Protein AF-A0A846WQQ2-F1 (afdb_monomer_lite)

pLDDT: mean 71.26, std 22.18, range [29.53, 97.31]

Radius of gyration: 25.16 Å; chains: 1; bounding box: 79×46×62 Å

InterPro domains:
  IPR003615 HNH nuclease [cd00085] (49-106)
  IPR003870 Domain of unknown function DUF222 [PF02720] (3-57)

Structure (mmCIF, N/CA/C/O backbone):
data_AF-A0A846WQQ2-F1
#
_entry.id   AF-A0A846WQQ2-F1
#
loop_
_atom_site.group_PDB
_atom_site.id
_atom_site.type_symbol
_atom_site.label_atom_id
_atom_site.label_alt_id
_atom_site.label_comp_id
_atom_site.label_asym_id
_atom_site.label_entity_id
_atom_site.label_seq_id
_atom_site.pdbx_PDB_ins_code
_atom_site.Cartn_x
_atom_site.Cartn_y
_atom_site.Cartn_z
_atom_site.occupancy
_atom_site.B_iso_or_equiv
_atom_site.auth_seq_id
_atom_site.auth_comp_id
_atom_site.auth_asym_id
_atom_site.auth_atom_id
_atom_site.pdbx_PDB_model_num
ATOM 1 N N . MET A 1 1 ? -13.974 -10.673 13.767 1.00 70.31 1 MET A N 1
ATOM 2 C CA . MET A 1 1 ? -12.713 -10.437 14.505 1.00 70.31 1 MET A CA 1
ATOM 3 C C . MET A 1 1 ? -12.057 -9.183 13.951 1.00 70.31 1 MET A C 1
ATOM 5 O O . MET A 1 1 ? -12.293 -8.891 12.785 1.00 70.31 1 MET A O 1
ATOM 9 N N . GLY A 1 2 ? -11.294 -8.445 14.756 1.00 74.62 2 GLY A N 1
ATOM 10 C CA . GLY A 1 2 ? -10.434 -7.348 14.289 1.00 74.62 2 GLY A CA 1
ATOM 11 C C . GLY A 1 2 ? -8.980 -7.792 14.144 1.00 74.62 2 GLY A C 1
ATOM 12 O O . GLY A 1 2 ? -8.614 -8.866 14.621 1.00 74.62 2 GLY A O 1
ATOM 13 N N . VAL A 1 3 ? -8.155 -6.969 13.497 1.00 78.00 3 VAL A N 1
ATOM 14 C CA . VAL A 1 3 ? -6.714 -7.212 13.327 1.00 78.00 3 VAL A CA 1
ATOM 15 C C . VAL A 1 3 ? -5.948 -5.991 13.825 1.00 78.00 3 VAL A C 1
ATOM 17 O O . VAL A 1 3 ? -6.278 -4.863 13.464 1.00 78.00 3 VAL A O 1
ATOM 20 N N . THR A 1 4 ? -4.936 -6.193 14.665 1.00 80.25 4 THR A N 1
ATOM 21 C CA . THR A 1 4 ? -4.048 -5.106 15.102 1.00 80.25 4 THR A CA 1
ATOM 22 C C . THR A 1 4 ? -3.015 -4.768 14.024 1.00 80.25 4 THR A C 1
ATOM 24 O O . THR A 1 4 ? -2.722 -5.575 13.145 1.00 80.25 4 THR A O 1
ATOM 27 N N . ALA A 1 5 ? -2.348 -3.616 14.140 1.00 76.88 5 ALA A N 1
ATOM 28 C CA . ALA A 1 5 ? -1.235 -3.254 13.251 1.00 76.88 5 ALA A CA 1
ATOM 29 C C . ALA A 1 5 ? -0.044 -4.243 13.303 1.00 76.88 5 ALA A C 1
ATOM 31 O O . ALA A 1 5 ? 0.793 -4.255 12.399 1.00 76.88 5 ALA A O 1
ATOM 32 N N . THR A 1 6 ? 0.043 -5.077 14.347 1.00 82.94 6 THR A N 1
ATOM 33 C CA . THR A 1 6 ? 1.026 -6.167 14.484 1.00 82.94 6 THR A CA 1
ATOM 34 C C . THR A 1 6 ? 0.531 -7.499 13.914 1.00 82.94 6 THR A C 1
ATOM 36 O O . THR A 1 6 ? 1.269 -8.478 13.948 1.00 82.94 6 THR A O 1
ATOM 39 N N . GLY A 1 7 ? -0.694 -7.558 13.384 1.00 78.62 7 GLY A N 1
ATOM 40 C CA . GLY A 1 7 ? -1.299 -8.764 12.813 1.00 78.62 7 GLY A CA 1
ATOM 41 C C . GLY A 1 7 ? -1.998 -9.674 13.827 1.00 78.62 7 GLY A C 1
ATOM 42 O O . GLY A 1 7 ? -2.417 -10.770 13.463 1.00 78.62 7 GLY A O 1
ATOM 43 N N . THR A 1 8 ? -2.139 -9.247 15.085 1.00 83.44 8 THR A N 1
ATOM 44 C CA . THR A 1 8 ? -2.841 -10.021 16.117 1.00 83.44 8 THR A CA 1
ATOM 45 C C . THR A 1 8 ? -4.342 -9.980 15.858 1.00 83.44 8 THR A C 1
ATOM 47 O O . THR A 1 8 ? -4.905 -8.905 15.653 1.00 83.44 8 THR A O 1
ATOM 50 N N . LEU A 1 9 ? -4.995 -11.141 15.890 1.00 83.81 9 LEU A N 1
ATOM 51 C CA . LEU A 1 9 ? -6.448 -11.227 15.790 1.00 83.81 9 LEU A CA 1
ATOM 52 C C . LEU A 1 9 ? -7.086 -10.937 17.146 1.00 83.81 9 LEU A C 1
ATOM 54 O O . LEU A 1 9 ? -6.678 -11.502 18.158 1.00 83.81 9 LEU A O 1
ATOM 58 N N . LEU A 1 10 ? -8.102 -10.081 17.143 1.00 81.44 10 LEU A N 1
ATOM 59 C CA . LEU A 1 10 ? -8.879 -9.733 18.324 1.00 81.44 10 LEU A CA 1
ATOM 60 C C . LEU A 1 10 ? -10.334 -10.200 18.172 1.00 81.44 10 LEU A C 1
ATOM 62 O O . LEU A 1 10 ? -10.947 -9.993 17.111 1.00 81.44 10 LEU A O 1
ATOM 66 N N . PRO A 1 11 ? -10.928 -10.791 19.222 1.00 87.88 11 PRO A N 1
ATOM 67 C CA . PRO A 1 11 ? -12.375 -10.933 19.333 1.00 87.88 11 PRO A CA 1
ATOM 68 C C . PRO A 1 11 ? -13.083 -9.590 19.113 1.00 87.88 11 PRO A C 1
ATOM 70 O O . PRO A 1 11 ? -12.556 -8.534 19.452 1.00 87.88 11 PRO A O 1
ATOM 73 N N . ILE A 1 12 ? -14.297 -9.611 18.551 1.00 88.25 12 ILE A N 1
ATOM 74 C CA . ILE A 1 12 ? -15.067 -8.371 18.324 1.00 88.25 12 ILE A CA 1
ATOM 75 C C . ILE A 1 12 ? -15.364 -7.643 19.643 1.00 88.25 12 ILE A C 1
ATOM 77 O O . ILE A 1 12 ? -15.345 -6.418 19.666 1.00 88.25 12 ILE A O 1
ATOM 81 N N . THR A 1 13 ? -15.555 -8.379 20.740 1.00 90.81 13 THR A N 1
ATOM 82 C CA . THR A 1 13 ? -15.715 -7.812 22.089 1.00 90.81 13 THR A CA 1
ATOM 83 C C . THR A 1 13 ? -14.536 -6.923 22.477 1.00 90.81 13 THR A C 1
ATOM 85 O O . THR A 1 13 ? -14.736 -5.803 22.938 1.00 90.81 13 THR A O 1
ATOM 88 N N . ASP A 1 14 ? -13.314 -7.379 22.206 1.00 90.00 14 ASP A N 1
ATOM 89 C CA . ASP A 1 14 ? -12.088 -6.661 22.556 1.00 90.00 14 ASP A CA 1
ATOM 90 C C . ASP A 1 14 ? -11.883 -5.458 21.634 1.00 90.00 14 ASP A C 1
ATOM 92 O O . ASP A 1 14 ? -11.450 -4.399 22.079 1.00 90.00 14 ASP A O 1
ATOM 96 N N . VAL A 1 15 ? -12.251 -5.588 20.355 1.00 86.12 15 VAL A N 1
ATOM 97 C CA . VAL A 1 15 ? -12.254 -4.462 19.408 1.00 86.12 15 VAL A CA 1
ATOM 98 C C . VAL A 1 15 ? -13.198 -3.359 19.884 1.00 86.12 15 VAL A C 1
ATOM 100 O O . VAL A 1 15 ? -12.796 -2.199 19.901 1.00 86.12 15 VAL A O 1
ATOM 103 N N . ILE A 1 16 ? -14.423 -3.702 20.295 1.00 87.31 16 ILE A N 1
ATOM 104 C CA . ILE A 1 16 ? -15.409 -2.735 20.804 1.00 87.31 16 ILE A CA 1
ATOM 105 C C . ILE A 1 16 ? -14.894 -2.075 22.088 1.00 87.31 16 ILE A C 1
ATOM 107 O O . ILE A 1 16 ? -14.928 -0.849 22.202 1.00 87.31 16 ILE A O 1
ATOM 111 N N . ALA A 1 17 ? -14.363 -2.865 23.025 1.00 88.25 17 ALA A N 1
ATOM 112 C CA . ALA A 1 17 ? -13.813 -2.351 24.278 1.00 88.25 17 ALA A CA 1
ATOM 113 C C . ALA A 1 17 ? -12.636 -1.385 24.050 1.00 88.25 17 ALA A C 1
ATOM 115 O O . ALA A 1 17 ? -12.561 -0.340 24.697 1.00 88.25 17 ALA A O 1
ATOM 116 N N . LEU A 1 18 ? -11.745 -1.699 23.104 1.00 84.25 18 LEU A N 1
ATOM 117 C CA . LEU A 1 18 ? -10.636 -0.823 22.719 1.00 84.25 18 LEU A CA 1
ATOM 118 C C . LEU A 1 18 ? -11.121 0.435 21.993 1.00 84.25 18 LEU A C 1
ATOM 120 O O . LEU A 1 18 ? -10.620 1.524 22.268 1.00 84.25 18 LEU A O 1
ATOM 124 N N . ALA A 1 19 ? -12.099 0.309 21.093 1.00 82.38 19 ALA A N 1
ATOM 125 C CA . ALA A 1 19 ? -12.659 1.440 20.356 1.00 82.38 19 ALA A CA 1
ATOM 126 C C . ALA A 1 19 ? -13.323 2.461 21.294 1.00 82.38 19 ALA A C 1
ATOM 128 O O . ALA A 1 19 ? -13.158 3.662 21.093 1.00 82.38 19 ALA A O 1
ATOM 129 N N . ALA A 1 20 ? -13.988 2.001 22.359 1.00 86.75 20 ALA A N 1
ATOM 130 C CA . ALA A 1 20 ? -14.602 2.867 23.370 1.00 86.75 20 ALA A CA 1
ATOM 131 C C . ALA A 1 20 ? -13.593 3.756 24.124 1.00 86.75 20 ALA A C 1
ATOM 133 O O . ALA A 1 20 ? -13.973 4.786 24.673 1.00 86.75 20 ALA A O 1
ATOM 134 N N . GLN A 1 21 ? -12.314 3.368 24.151 1.00 85.44 21 GLN A N 1
ATOM 135 C CA . GLN A 1 21 ? -11.238 4.103 24.826 1.00 85.44 21 GLN A CA 1
ATOM 136 C C . GLN A 1 21 ? -10.246 4.742 23.843 1.00 85.44 21 GLN A C 1
ATOM 138 O O . GLN A 1 21 ? -9.265 5.358 24.263 1.00 85.44 21 GLN A O 1
ATOM 143 N N . CYS A 1 22 ? -10.450 4.574 22.533 1.00 79.88 22 CYS A N 1
ATOM 144 C CA . CYS A 1 22 ? -9.511 5.064 21.535 1.00 79.88 22 CYS A CA 1
ATOM 145 C C . CYS A 1 22 ? -9.693 6.565 21.283 1.00 79.88 22 CYS A C 1
ATOM 147 O O . CYS A 1 22 ? -10.796 7.102 21.351 1.00 79.88 22 CYS A O 1
ATOM 149 N N . GLN A 1 23 ? -8.601 7.240 20.927 1.00 79.75 23 GLN A N 1
ATOM 150 C CA . GLN A 1 23 ? -8.679 8.558 20.308 1.00 79.75 23 GLN A CA 1
ATOM 151 C C . GLN A 1 23 ? -8.887 8.351 18.801 1.00 79.75 23 GLN A C 1
ATOM 153 O O . GLN A 1 23 ? -7.942 7.905 18.143 1.00 79.75 23 GLN A O 1
ATOM 158 N N . PRO A 1 24 ? -10.069 8.647 18.229 1.00 73.56 24 PRO A N 1
ATOM 159 C CA . PRO A 1 24 ? -10.279 8.493 16.797 1.00 73.56 24 PRO A CA 1
ATOM 160 C C . PRO A 1 24 ? -9.460 9.527 16.018 1.00 73.56 24 PRO A C 1
ATOM 162 O O . PRO A 1 24 ? -9.371 10.695 16.404 1.00 73.56 24 PRO A O 1
ATOM 165 N N . TRP A 1 25 ? -8.886 9.082 14.901 1.00 69.50 25 TRP A N 1
ATOM 166 C CA . TRP A 1 25 ? -8.208 9.926 13.918 1.00 69.50 25 TRP A CA 1
ATOM 167 C C . TRP A 1 25 ? -8.924 9.793 12.579 1.00 69.50 25 TRP A C 1
ATOM 169 O O . TRP A 1 25 ? -9.131 8.681 12.096 1.00 69.50 25 TRP A O 1
ATOM 179 N N . LEU A 1 26 ? -9.272 10.922 11.962 1.00 73.69 26 LEU A N 1
ATOM 180 C CA . LEU A 1 26 ? -9.772 10.946 10.592 1.0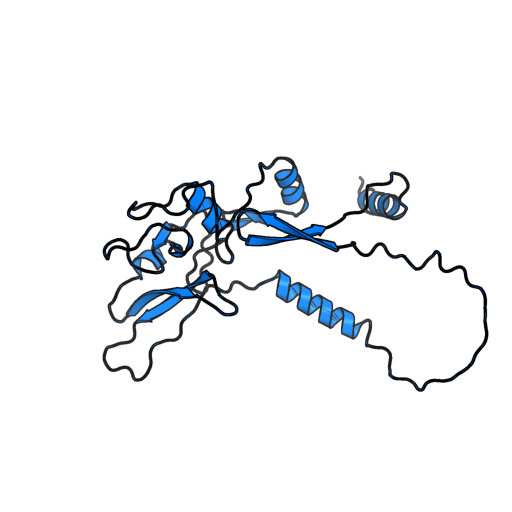0 73.69 26 LEU A CA 1
ATOM 181 C C . LEU A 1 26 ? -8.583 10.946 9.624 1.00 73.69 26 LEU A C 1
ATOM 183 O O . LEU A 1 26 ? -7.778 11.878 9.625 1.00 73.69 26 LEU A O 1
ATOM 187 N N . ALA A 1 27 ? -8.475 9.910 8.792 1.00 69.62 27 ALA A N 1
ATOM 188 C CA . ALA A 1 27 ? -7.484 9.854 7.723 1.00 69.62 27 ALA A CA 1
ATOM 189 C C . ALA A 1 27 ? -8.066 10.464 6.440 1.00 69.62 27 ALA A C 1
ATOM 191 O O . ALA A 1 27 ? -8.973 9.900 5.832 1.00 69.62 27 ALA A O 1
ATOM 192 N N . VAL A 1 28 ? -7.534 11.617 6.030 1.00 70.00 28 VAL A N 1
ATOM 193 C CA . VAL A 1 28 ? -7.876 12.289 4.768 1.00 70.00 28 VAL A CA 1
ATOM 194 C C . VAL A 1 28 ? -6.657 12.231 3.855 1.00 70.00 28 VAL A C 1
ATOM 196 O O . VAL A 1 28 ? -5.585 12.705 4.227 1.00 70.00 28 VAL A O 1
ATOM 199 N N . PHE A 1 29 ? -6.804 11.619 2.681 1.00 66.69 29 PHE A N 1
ATOM 200 C CA . PHE A 1 29 ? -5.694 11.394 1.748 1.00 66.69 29 PHE A CA 1
ATOM 201 C C . PHE A 1 29 ? -5.646 12.416 0.610 1.00 66.69 29 PHE A C 1
ATOM 203 O O . PHE A 1 29 ? -4.558 12.728 0.125 1.00 66.69 29 PHE A O 1
ATOM 210 N N . ASP A 1 30 ? -6.807 12.945 0.230 1.00 66.06 30 ASP A N 1
ATOM 211 C CA . ASP A 1 30 ? -6.990 13.889 -0.871 1.00 66.06 30 ASP A CA 1
ATOM 212 C C . ASP A 1 30 ? -7.459 15.249 -0.336 1.00 66.06 30 ASP A C 1
ATOM 214 O O . ASP A 1 30 ? -8.136 15.287 0.690 1.00 66.06 30 ASP A O 1
ATOM 218 N N . ASP A 1 31 ? -7.046 16.355 -0.960 1.00 66.38 31 ASP A N 1
ATOM 219 C CA . ASP A 1 31 ? -7.460 17.732 -0.602 1.00 66.38 31 ASP A CA 1
ATOM 220 C C . ASP A 1 31 ? -7.434 18.095 0.914 1.00 66.38 31 ASP A C 1
ATOM 222 O O . ASP A 1 31 ? -8.214 18.898 1.427 1.00 66.38 31 ASP A O 1
ATOM 226 N N . HIS A 1 32 ? -6.509 17.491 1.661 1.00 61.97 32 HIS A N 1
ATOM 227 C CA . HIS A 1 32 ? -6.298 17.649 3.109 1.00 61.97 32 HIS A CA 1
ATOM 228 C C . HIS A 1 32 ? -5.663 19.000 3.536 1.00 61.97 32 HIS A C 1
ATOM 230 O O . HIS A 1 32 ? -4.892 19.607 2.792 1.00 61.97 32 HIS A O 1
ATOM 236 N N . THR A 1 33 ? -5.926 19.457 4.776 1.00 52.78 33 THR A N 1
ATOM 237 C CA . THR A 1 33 ? -5.581 20.834 5.214 1.00 52.78 33 THR A CA 1
ATOM 238 C C . THR A 1 33 ? -4.853 21.010 6.560 1.00 52.78 33 THR A C 1
ATOM 240 O O . THR A 1 33 ? -4.653 22.155 6.956 1.00 52.78 33 THR A O 1
ATOM 243 N N . SER A 1 34 ? -4.426 19.978 7.311 1.00 54.12 34 SER A N 1
ATOM 244 C CA . SER A 1 34 ? -3.880 20.270 8.671 1.00 54.12 34 SER A CA 1
ATOM 245 C C . SER A 1 34 ? -2.883 19.299 9.330 1.00 54.12 34 SER A C 1
ATOM 247 O O . SER A 1 34 ? -2.484 19.529 10.469 1.00 54.12 34 SER A O 1
ATOM 249 N N . LEU A 1 35 ? -2.367 18.284 8.634 1.00 62.03 35 LEU A N 1
ATOM 250 C CA . LEU A 1 35 ? -1.171 17.539 9.063 1.00 62.03 35 LEU A CA 1
ATOM 251 C C . LEU A 1 35 ? -0.189 17.509 7.884 1.00 62.03 35 LEU A C 1
ATOM 253 O O . LEU A 1 35 ? -0.663 17.321 6.763 1.00 62.03 35 LEU A O 1
ATOM 257 N N . PRO A 1 36 ? 1.141 17.656 8.068 1.00 58.56 36 PRO A N 1
ATOM 258 C CA . PRO A 1 36 ? 2.095 17.521 6.969 1.00 58.56 36 PRO A CA 1
ATOM 259 C C . PRO A 1 36 ? 2.117 16.074 6.450 1.00 58.56 36 PRO A C 1
ATOM 261 O O . PRO A 1 36 ? 2.940 15.248 6.850 1.00 58.56 36 PRO A O 1
ATOM 264 N N . LEU A 1 37 ? 1.175 15.750 5.565 1.00 75.94 37 LEU A N 1
ATOM 265 C CA . LEU A 1 37 ? 1.141 14.500 4.808 1.00 75.94 37 LEU A CA 1
ATOM 266 C C . LEU A 1 37 ? 2.039 14.578 3.568 1.00 75.94 37 LEU A C 1
ATOM 268 O O . LEU A 1 37 ? 2.294 13.563 2.919 1.00 75.94 37 LEU A O 1
ATOM 272 N N . TYR A 1 38 ? 2.559 15.770 3.282 1.00 73.94 38 TYR A N 1
ATOM 273 C CA . TYR A 1 38 ? 3.429 16.093 2.165 1.00 73.94 38 TYR A CA 1
ATOM 274 C C . TYR A 1 38 ? 4.695 16.714 2.747 1.00 73.94 38 TYR A C 1
ATOM 276 O O . TYR A 1 38 ? 4.691 17.859 3.193 1.00 73.94 38 TYR A O 1
ATOM 284 N N . LEU A 1 39 ? 5.774 15.931 2.809 1.00 77.94 39 LEU A N 1
ATOM 285 C CA . LEU A 1 39 ? 7.056 16.369 3.373 1.00 77.94 39 LEU A CA 1
ATOM 286 C C . LEU A 1 39 ? 8.087 16.724 2.298 1.00 77.94 39 LEU A C 1
ATOM 288 O O . LEU A 1 39 ? 9.237 17.042 2.620 1.00 77.94 39 LEU A O 1
ATOM 292 N N . GLY A 1 40 ? 7.720 16.638 1.017 1.00 82.75 40 GLY A N 1
ATOM 293 C CA . GLY A 1 40 ? 8.631 16.933 -0.079 1.00 82.75 40 GLY A CA 1
ATOM 294 C C . GLY A 1 40 ? 9.870 16.038 -0.021 1.00 82.75 40 GLY A C 1
ATOM 295 O O . GLY A 1 40 ? 9.777 14.831 -0.207 1.00 82.75 40 GLY A O 1
ATOM 296 N N . ARG A 1 41 ? 11.051 16.609 0.237 1.00 84.50 41 ARG A N 1
ATOM 297 C CA . ARG A 1 41 ? 12.343 15.897 0.158 1.00 84.50 41 ARG A CA 1
ATOM 298 C C . ARG A 1 41 ? 12.829 15.270 1.469 1.00 84.50 41 ARG A C 1
ATOM 300 O O . ARG A 1 41 ? 13.917 14.685 1.465 1.00 84.50 41 ARG A O 1
ATOM 307 N N . ALA A 1 42 ? 12.059 15.338 2.560 1.00 82.81 42 ALA A N 1
ATOM 308 C CA . ALA A 1 42 ? 12.375 14.582 3.776 1.00 82.81 42 ALA A CA 1
ATOM 309 C C . ALA A 1 42 ? 12.569 13.096 3.439 1.00 82.81 42 ALA A C 1
ATOM 311 O O . ALA A 1 42 ? 11.895 12.578 2.559 1.00 82.81 42 ALA A O 1
ATOM 312 N N . ARG A 1 43 ? 13.506 12.398 4.085 1.00 86.19 43 ARG A N 1
ATOM 313 C CA . ARG A 1 43 ? 13.800 10.994 3.740 1.00 86.19 43 ARG A CA 1
ATOM 314 C C . ARG A 1 43 ? 12.836 9.999 4.382 1.00 86.19 43 ARG A C 1
ATOM 316 O O . ARG A 1 43 ? 12.545 8.967 3.790 1.00 86.19 43 ARG A O 1
ATOM 323 N N . LEU A 1 44 ? 12.408 10.280 5.608 1.00 91.69 44 LEU A N 1
ATOM 324 C CA . LEU A 1 44 ? 11.591 9.378 6.411 1.00 91.69 44 LEU A CA 1
ATOM 325 C C . LEU A 1 44 ? 10.167 9.912 6.502 1.00 91.69 44 LEU A C 1
ATOM 327 O O . LEU A 1 44 ? 9.966 11.119 6.624 1.00 91.69 44 LEU A O 1
ATOM 331 N N . ALA A 1 45 ? 9.203 8.996 6.475 1.00 87.31 45 ALA A N 1
ATOM 332 C CA . ALA A 1 45 ? 7.811 9.326 6.730 1.00 87.31 45 ALA A CA 1
ATOM 333 C C . ALA A 1 45 ? 7.621 9.772 8.187 1.00 87.31 45 ALA A C 1
ATOM 335 O O . ALA A 1 45 ? 8.185 9.164 9.105 1.00 87.31 45 ALA A O 1
ATOM 336 N N . SER A 1 46 ? 6.806 10.804 8.404 1.00 86.00 46 SER A N 1
ATOM 337 C CA . SER A 1 46 ? 6.402 11.219 9.750 1.00 86.00 46 SER A CA 1
ATOM 338 C C . SER A 1 46 ? 5.526 10.157 10.422 1.00 86.00 46 SER A C 1
ATOM 340 O O . SER A 1 46 ? 4.976 9.264 9.774 1.00 86.00 46 SER A O 1
ATOM 342 N N . GLN A 1 47 ? 5.341 10.274 11.739 1.00 84.38 47 GLN A N 1
ATOM 343 C CA . GLN A 1 47 ? 4.387 9.435 12.467 1.00 84.38 47 GLN A CA 1
ATOM 344 C C . GLN A 1 47 ? 2.972 9.544 11.876 1.00 84.38 47 GLN A C 1
ATOM 346 O O . GLN A 1 47 ? 2.328 8.521 11.661 1.00 84.38 47 GLN A O 1
ATOM 351 N N . GLY A 1 48 ? 2.527 10.759 11.543 1.00 81.81 48 GLY A N 1
ATOM 352 C CA . GLY A 1 48 ? 1.231 10.989 10.903 1.00 81.81 48 GLY A CA 1
ATOM 353 C C . GLY A 1 48 ? 1.106 10.295 9.546 1.00 81.81 48 GLY A C 1
ATOM 354 O O . GLY A 1 48 ? 0.107 9.632 9.290 1.00 81.81 48 GLY A O 1
ATOM 355 N N . GLN A 1 49 ? 2.146 10.348 8.708 1.00 85.38 49 GLN A N 1
ATOM 356 C CA . GLN A 1 49 ? 2.156 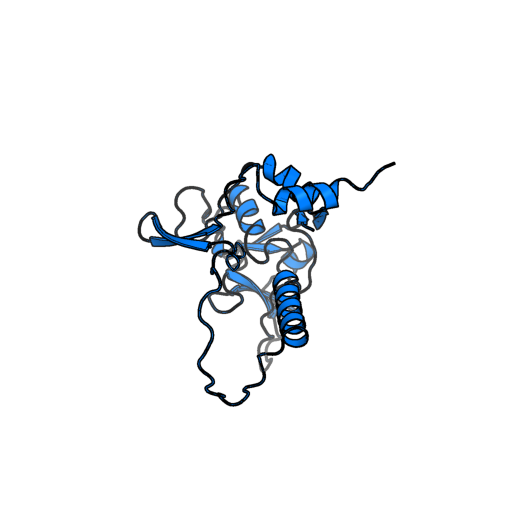9.633 7.428 1.00 85.38 49 GLN A CA 1
ATOM 357 C C . GLN A 1 49 ? 2.156 8.111 7.598 1.00 85.38 49 GLN A C 1
ATOM 359 O O . GLN A 1 49 ? 1.534 7.415 6.804 1.00 85.38 49 GLN A O 1
ATOM 364 N N . ARG A 1 50 ? 2.822 7.576 8.629 1.00 87.50 50 ARG A N 1
ATOM 365 C CA . ARG A 1 50 ? 2.781 6.137 8.939 1.00 87.50 50 ARG A CA 1
ATOM 366 C C . ARG A 1 50 ? 1.382 5.694 9.355 1.00 87.50 50 ARG A C 1
ATOM 368 O O . ARG A 1 50 ? 0.889 4.709 8.822 1.00 87.50 50 ARG A O 1
ATOM 375 N N . ILE A 1 51 ? 0.739 6.442 10.252 1.00 81.81 51 ILE A N 1
ATOM 376 C CA . ILE A 1 51 ? -0.642 6.173 10.678 1.00 81.81 51 ILE A CA 1
ATOM 377 C C . ILE A 1 51 ? -1.588 6.242 9.474 1.00 81.81 51 ILE A C 1
ATOM 379 O O . ILE A 1 51 ? -2.371 5.320 9.262 1.00 81.81 51 ILE A O 1
ATOM 383 N N . ALA A 1 52 ? -1.461 7.277 8.639 1.00 81.75 52 ALA A N 1
ATOM 384 C CA . ALA A 1 52 ? -2.253 7.412 7.422 1.00 81.75 52 ALA A CA 1
ATOM 385 C C . ALA A 1 52 ? -2.027 6.232 6.458 1.00 81.75 52 ALA A C 1
ATOM 387 O O . ALA A 1 52 ? -2.991 5.663 5.958 1.00 81.75 52 ALA A O 1
ATOM 388 N N . LEU A 1 53 ? -0.779 5.802 6.236 1.00 83.62 53 LEU A N 1
ATOM 389 C CA . LEU A 1 53 ? -0.491 4.646 5.379 1.00 83.62 53 LEU A CA 1
ATOM 390 C C . LEU A 1 53 ? -1.096 3.349 5.905 1.00 83.62 53 LEU A C 1
ATOM 392 O O . LEU A 1 53 ? -1.489 2.530 5.087 1.00 83.62 53 LEU A O 1
ATOM 396 N N . PHE A 1 54 ? -1.171 3.157 7.222 1.00 81.56 54 PHE A N 1
ATOM 397 C CA . PHE A 1 54 ? -1.777 1.960 7.813 1.00 81.56 54 PHE A CA 1
ATOM 398 C C . PHE A 1 54 ? -3.302 1.967 7.720 1.00 81.56 54 PHE A C 1
ATOM 400 O O . PHE A 1 54 ? -3.902 0.905 7.622 1.00 81.56 54 PHE A O 1
ATOM 407 N N . ALA A 1 55 ? -3.915 3.152 7.740 1.00 78.06 55 ALA A N 1
ATOM 408 C CA . ALA A 1 55 ? -5.357 3.323 7.571 1.00 78.06 55 ALA A CA 1
ATOM 409 C C . ALA A 1 55 ? -5.809 3.252 6.102 1.00 78.06 55 ALA A C 1
ATOM 411 O O . ALA A 1 55 ? -6.999 3.138 5.821 1.00 78.06 55 ALA A O 1
ATOM 412 N N . LYS A 1 56 ? -4.874 3.374 5.157 1.00 78.12 56 LYS A N 1
ATOM 413 C CA . LYS A 1 56 ? -5.154 3.317 3.724 1.00 78.12 56 LYS A CA 1
ATOM 414 C C . LYS A 1 56 ? -5.463 1.886 3.293 1.00 78.12 56 LYS A C 1
ATOM 416 O O . LYS A 1 56 ? -4.838 0.955 3.784 1.00 78.12 56 LYS A O 1
ATOM 421 N N . ASP A 1 57 ? -6.329 1.728 2.294 1.00 75.19 57 ASP A N 1
ATOM 422 C CA . ASP A 1 57 ? -6.611 0.421 1.695 1.00 75.19 57 ASP A CA 1
ATOM 423 C C . ASP A 1 57 ? -5.323 -0.295 1.228 1.00 75.19 57 ASP A C 1
ATOM 425 O O . ASP A 1 57 ? -4.510 0.243 0.452 1.00 75.19 57 ASP A O 1
ATOM 429 N N . GLY A 1 58 ? -5.118 -1.518 1.729 1.00 76.88 58 GLY A N 1
ATOM 430 C CA . GLY A 1 58 ? -3.899 -2.305 1.541 1.00 76.88 58 GLY A CA 1
ATOM 431 C C . GLY A 1 58 ? -2.704 -1.875 2.392 1.00 76.88 58 GLY A C 1
ATOM 432 O O . GLY A 1 58 ? -1.573 -2.252 2.072 1.00 76.88 58 GLY A O 1
ATOM 433 N N . GLY A 1 59 ? -2.934 -1.036 3.397 1.00 83.12 59 GLY A N 1
ATOM 434 C CA . GLY A 1 59 ? -1.946 -0.476 4.311 1.00 83.12 59 GLY A CA 1
ATOM 435 C C . GLY A 1 59 ? -1.603 -1.367 5.502 1.00 83.12 59 GLY A C 1
ATOM 436 O O . GLY A 1 59 ? -0.586 -1.148 6.163 1.00 83.12 59 GLY A O 1
ATOM 437 N N . GLU A 1 60 ? -2.423 -2.383 5.761 1.00 81.81 60 GLU A N 1
ATOM 438 C CA . GLU A 1 60 ? -2.367 -3.252 6.940 1.00 81.81 60 GLU A CA 1
ATOM 439 C C . GLU A 1 60 ? -1.172 -4.215 6.895 1.00 81.81 60 GLU A C 1
ATOM 441 O O . GLU A 1 60 ? -0.727 -4.735 7.922 1.00 81.81 60 GLU A O 1
ATOM 446 N N . TYR A 1 61 ? -0.621 -4.428 5.698 1.00 88.94 61 TYR A N 1
ATOM 447 C CA . TYR A 1 61 ? 0.491 -5.329 5.438 1.00 88.94 61 TYR A CA 1
ATOM 448 C C . TYR A 1 61 ? 1.471 -4.738 4.424 1.00 88.94 61 TYR A C 1
ATOM 450 O O . TYR A 1 61 ? 1.246 -3.699 3.806 1.00 88.94 61 TYR A O 1
ATOM 458 N N . CYS A 1 62 ? 2.584 -5.433 4.202 1.00 93.62 62 CYS A N 1
ATOM 459 C CA . CYS A 1 62 ? 3.461 -5.153 3.073 1.00 93.62 62 CYS A CA 1
ATOM 460 C C . CYS A 1 62 ? 2.674 -5.186 1.751 1.00 93.62 62 CYS A C 1
ATOM 462 O O . CYS A 1 62 ? 1.985 -6.154 1.445 1.00 93.62 62 CYS A O 1
ATOM 464 N N . SER A 1 63 ? 2.852 -4.160 0.920 1.00 94.06 63 SER A N 1
ATOM 465 C CA . SER A 1 63 ? 2.156 -4.022 -0.366 1.00 94.06 63 SER A CA 1
ATOM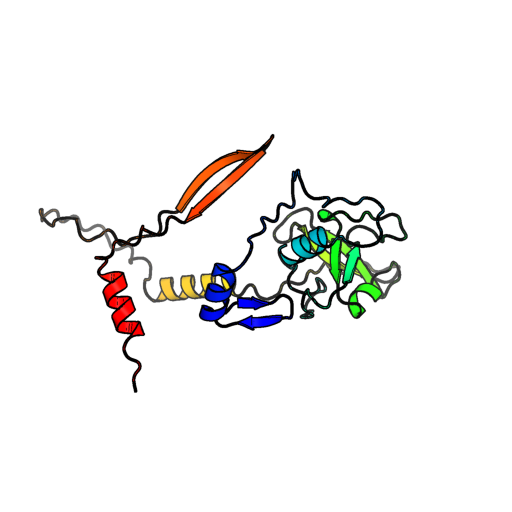 466 C C . SER A 1 63 ? 2.614 -4.998 -1.459 1.00 94.06 63 SER A C 1
ATOM 468 O O . SER A 1 63 ? 2.027 -5.028 -2.543 1.00 94.06 63 SER A O 1
ATOM 470 N N . PHE A 1 64 ? 3.660 -5.792 -1.207 1.00 95.69 64 PHE A N 1
ATOM 471 C CA . PHE A 1 64 ? 4.141 -6.794 -2.153 1.00 95.69 64 PHE A CA 1
ATOM 472 C C . PHE A 1 64 ? 3.111 -7.929 -2.303 1.00 95.69 64 PHE A C 1
ATOM 474 O O . PHE A 1 64 ? 2.631 -8.433 -1.284 1.00 95.69 64 PHE A O 1
ATOM 481 N N . PRO A 1 65 ? 2.795 -8.381 -3.532 1.00 93.44 65 PRO A N 1
ATOM 482 C CA . PRO A 1 65 ? 1.779 -9.406 -3.771 1.00 93.44 65 PRO A CA 1
ATOM 483 C C . PRO A 1 65 ? 1.961 -10.672 -2.921 1.00 93.44 65 PRO A C 1
ATOM 485 O O . PRO A 1 65 ? 2.972 -11.365 -3.047 1.00 93.44 65 PRO A O 1
ATOM 488 N N . GLY A 1 66 ? 0.966 -10.988 -2.086 1.00 88.56 66 GLY A N 1
ATOM 489 C CA . GLY A 1 66 ? 0.944 -12.188 -1.244 1.00 88.56 66 GLY A CA 1
ATOM 490 C C . GLY A 1 66 ? 1.792 -12.099 0.029 1.00 88.56 66 GLY A C 1
ATOM 491 O O . GLY A 1 66 ? 1.963 -13.105 0.714 1.00 88.56 66 GLY A O 1
ATOM 492 N N . CYS A 1 67 ? 2.350 -10.932 0.362 1.00 90.81 67 CYS A N 1
ATOM 493 C CA . CYS A 1 67 ? 3.070 -10.754 1.617 1.00 90.81 67 CYS A CA 1
ATOM 494 C C . CYS A 1 67 ? 2.102 -10.479 2.775 1.00 90.81 67 CYS A C 1
ATOM 496 O O . CYS A 1 67 ? 1.231 -9.622 2.679 1.00 90.81 67 CYS A O 1
ATOM 498 N N . THR A 1 68 ? 2.309 -11.166 3.896 1.00 88.25 68 THR A N 1
ATOM 499 C CA . THR A 1 68 ? 1.508 -11.030 5.123 1.00 88.25 68 THR A CA 1
ATOM 500 C C . THR A 1 68 ? 2.271 -10.338 6.255 1.00 88.25 68 THR A C 1
ATOM 502 O O . THR A 1 68 ? 1.845 -10.384 7.405 1.00 88.25 68 THR A O 1
ATOM 505 N N . GLN A 1 69 ? 3.410 -9.689 5.963 1.00 91.56 69 GLN A N 1
ATOM 506 C CA . GLN A 1 69 ? 4.142 -8.932 6.982 1.00 91.56 69 GLN A CA 1
ATOM 507 C C . GLN A 1 69 ? 3.270 -7.763 7.463 1.00 91.56 69 GLN A C 1
ATOM 509 O O . GLN A 1 69 ? 2.920 -6.934 6.620 1.00 91.56 69 GLN A O 1
ATOM 514 N N . PRO A 1 70 ? 2.953 -7.655 8.765 1.00 88.69 70 PRO A N 1
ATOM 515 C CA . PRO A 1 70 ? 2.061 -6.615 9.268 1.00 88.69 70 PRO A CA 1
ATOM 516 C C . PRO A 1 70 ? 2.681 -5.224 9.170 1.00 88.69 70 PRO A C 1
ATOM 518 O O . PRO A 1 70 ? 3.901 -5.078 9.300 1.00 88.69 70 PRO A O 1
ATOM 521 N N . ALA A 1 71 ? 1.829 -4.211 9.038 1.00 83.50 71 ALA A N 1
ATOM 522 C CA . ALA A 1 71 ? 2.149 -2.787 9.005 1.00 83.50 71 ALA A CA 1
ATOM 523 C C . ALA A 1 71 ? 3.186 -2.342 10.054 1.00 83.50 71 ALA A C 1
ATOM 525 O O . ALA A 1 71 ? 4.119 -1.605 9.738 1.00 83.50 71 ALA A O 1
ATOM 526 N N . ALA A 1 72 ? 3.096 -2.836 11.293 1.00 85.06 72 ALA A N 1
ATOM 527 C CA . ALA A 1 72 ? 4.034 -2.475 12.361 1.00 85.06 72 ALA A CA 1
ATOM 528 C C . ALA A 1 72 ? 5.492 -2.901 12.089 1.00 85.06 72 ALA A C 1
ATOM 530 O O . ALA A 1 72 ? 6.420 -2.369 12.698 1.00 85.06 72 ALA A O 1
ATOM 531 N N . HIS A 1 73 ? 5.707 -3.844 11.168 1.00 89.19 73 HIS A N 1
ATOM 532 C CA . HIS A 1 73 ? 7.003 -4.453 10.868 1.00 89.19 73 HIS A CA 1
ATOM 533 C C . HIS A 1 73 ? 7.502 -4.143 9.450 1.00 89.19 73 HIS A C 1
ATOM 535 O O . HIS A 1 73 ? 8.373 -4.844 8.923 1.00 89.19 73 HIS A O 1
ATOM 541 N N . VAL A 1 74 ? 6.942 -3.118 8.807 1.00 92.00 74 VAL A N 1
ATOM 542 C CA . VAL A 1 74 ? 7.369 -2.674 7.478 1.00 92.00 74 VAL A CA 1
ATOM 543 C C . VAL A 1 74 ? 8.087 -1.330 7.521 1.00 92.00 74 VAL A C 1
ATOM 545 O O . VAL A 1 74 ? 7.965 -0.526 8.448 1.00 92.00 74 VAL A O 1
ATOM 548 N N . GLU A 1 75 ? 8.855 -1.089 6.471 1.00 93.19 75 GLU A N 1
ATOM 549 C CA . GLU A 1 75 ? 9.435 0.203 6.149 1.00 93.19 75 GLU A CA 1
ATOM 550 C C . GLU A 1 75 ? 8.465 0.967 5.234 1.00 93.19 75 GLU A C 1
ATOM 552 O O . GLU A 1 75 ? 7.597 0.372 4.588 1.00 93.19 75 GLU A O 1
ATOM 557 N N . ILE A 1 76 ? 8.612 2.293 5.171 1.00 93.62 76 ILE A N 1
ATOM 558 C CA . ILE A 1 76 ? 7.854 3.109 4.221 1.00 93.62 76 ILE A CA 1
ATOM 559 C C . ILE A 1 76 ? 8.699 3.294 2.963 1.00 93.62 76 ILE A C 1
ATOM 561 O O . ILE A 1 76 ? 9.782 3.877 3.012 1.00 93.62 76 ILE A O 1
ATOM 565 N N . HIS A 1 77 ? 8.201 2.747 1.861 1.00 93.19 77 HIS A N 1
ATOM 566 C CA . HIS A 1 77 ? 8.842 2.706 0.557 1.00 93.19 77 HIS A CA 1
ATOM 567 C C . HIS A 1 77 ? 8.312 3.829 -0.341 1.00 93.19 77 HIS A C 1
ATOM 569 O O . HIS A 1 77 ? 7.101 4.027 -0.433 1.00 93.19 77 HIS A O 1
ATOM 575 N N . HIS A 1 78 ? 9.212 4.532 -1.032 1.00 95.50 78 HIS A N 1
ATOM 576 C CA . HIS A 1 78 ? 8.867 5.495 -2.079 1.00 95.50 78 HIS A CA 1
ATOM 577 C C . HIS A 1 78 ? 8.438 4.768 -3.355 1.00 95.50 78 HIS A C 1
ATOM 579 O O . HIS A 1 78 ? 9.259 4.487 -4.225 1.00 95.50 78 HIS A O 1
ATOM 585 N N . ALA A 1 79 ? 7.146 4.459 -3.444 1.00 95.12 79 ALA A N 1
ATOM 586 C CA . ALA A 1 79 ? 6.565 3.636 -4.496 1.00 95.12 79 ALA A CA 1
ATOM 587 C C . ALA A 1 79 ? 6.608 4.304 -5.872 1.00 95.12 79 ALA A C 1
ATOM 589 O O . ALA A 1 79 ? 6.950 3.646 -6.846 1.00 95.12 79 ALA A O 1
ATOM 590 N N . THR A 1 80 ? 6.275 5.594 -5.976 1.00 94.31 80 THR A N 1
ATOM 591 C CA . THR A 1 80 ? 6.226 6.284 -7.280 1.00 94.31 80 THR A CA 1
ATOM 592 C C . THR A 1 80 ? 7.618 6.495 -7.878 1.00 94.31 80 THR A C 1
ATOM 594 O O . THR A 1 80 ? 7.808 6.402 -9.091 1.00 94.31 80 THR A O 1
ATOM 597 N N . LYS A 1 81 ? 8.602 6.824 -7.035 1.00 93.25 81 LYS A N 1
ATOM 598 C CA . LYS A 1 81 ? 9.968 7.143 -7.457 1.00 93.25 81 LYS A CA 1
ATOM 599 C C . LYS A 1 81 ? 10.930 6.968 -6.293 1.00 93.25 81 LYS A C 1
ATOM 601 O O . LYS A 1 81 ? 10.702 7.552 -5.241 1.00 93.25 81 LYS A O 1
ATOM 606 N N . ASP A 1 82 ? 12.048 6.276 -6.506 1.00 91.38 82 ASP A N 1
ATOM 607 C CA . ASP A 1 82 ? 13.093 6.141 -5.484 1.00 91.38 82 ASP A CA 1
ATOM 608 C C . ASP A 1 82 ? 13.504 7.506 -4.905 1.00 91.38 82 ASP A C 1
ATOM 610 O O . ASP A 1 82 ? 13.782 8.456 -5.649 1.00 91.38 82 ASP A O 1
ATOM 614 N N . HIS A 1 83 ? 13.649 7.594 -3.578 1.00 91.81 83 HIS A N 1
ATOM 615 C CA . HIS A 1 83 ? 14.118 8.817 -2.907 1.00 91.81 83 HIS A CA 1
ATOM 616 C C . HIS A 1 83 ? 15.475 9.291 -3.442 1.00 91.81 83 HIS A C 1
ATOM 618 O O . HIS A 1 83 ? 15.658 10.475 -3.721 1.00 91.81 83 HIS A O 1
ATOM 624 N N . ALA A 1 84 ? 16.396 8.355 -3.704 1.00 91.19 84 ALA A N 1
ATOM 625 C CA . ALA A 1 84 ? 17.709 8.643 -4.289 1.00 91.19 84 ALA A CA 1
ATOM 626 C C . ALA A 1 84 ? 17.625 9.269 -5.696 1.00 91.19 84 ALA A C 1
ATOM 628 O O . ALA A 1 84 ? 18.519 10.010 -6.097 1.00 91.19 84 ALA A O 1
ATOM 629 N N . LYS A 1 85 ? 16.531 9.025 -6.429 1.00 90.81 85 LYS A N 1
ATOM 630 C CA . LYS A 1 85 ? 16.230 9.632 -7.738 1.00 90.81 85 LYS A CA 1
ATOM 631 C C . LYS A 1 85 ? 15.334 10.873 -7.606 1.00 90.81 85 LYS A C 1
ATOM 633 O O . LYS A 1 85 ? 14.788 11.373 -8.593 1.00 90.81 85 LYS A O 1
ATOM 638 N N . GLY A 1 86 ? 15.170 11.383 -6.389 1.00 91.75 86 GLY A N 1
ATOM 639 C CA . GLY A 1 86 ? 14.387 12.569 -6.075 1.00 91.75 86 GLY A CA 1
ATOM 640 C C . GLY A 1 86 ? 12.897 12.325 -5.869 1.00 91.75 86 GLY A C 1
ATOM 641 O O . GLY A 1 86 ? 12.125 13.256 -6.082 1.00 91.75 86 GLY A O 1
ATOM 642 N N . GLY A 1 87 ? 12.494 11.111 -5.490 1.00 91.94 87 GLY A N 1
ATOM 643 C CA . GLY A 1 87 ? 11.140 10.844 -5.008 1.00 91.94 87 GLY A CA 1
ATOM 644 C C . GLY A 1 87 ? 10.778 11.679 -3.781 1.00 91.94 87 GLY A C 1
ATOM 645 O O . GLY A 1 87 ? 11.644 12.006 -2.963 1.00 91.94 87 GLY A O 1
ATOM 646 N N . LEU A 1 88 ? 9.498 12.035 -3.677 1.00 88.88 88 LEU A N 1
ATOM 647 C CA . LEU A 1 88 ? 8.971 12.836 -2.580 1.00 88.88 88 LEU A CA 1
ATOM 648 C C . LEU A 1 88 ? 8.359 11.942 -1.501 1.00 88.88 88 LEU A C 1
ATOM 650 O O . LEU A 1 88 ? 7.787 10.894 -1.781 1.00 88.88 88 LEU A O 1
ATOM 654 N N . THR A 1 89 ? 8.458 12.380 -0.255 1.00 90.56 89 THR A N 1
ATOM 655 C CA . THR A 1 89 ? 7.823 11.744 0.901 1.00 90.56 89 THR A CA 1
ATOM 656 C C . THR A 1 89 ? 6.450 12.365 1.100 1.00 90.56 89 THR A C 1
ATOM 658 O O . THR A 1 89 ? 6.206 13.090 2.065 1.00 90.56 89 THR A O 1
ATOM 661 N N . ASN A 1 90 ? 5.566 12.115 0.139 1.00 87.69 90 ASN A N 1
ATOM 662 C CA . ASN A 1 90 ? 4.168 12.526 0.170 1.00 87.69 90 ASN A CA 1
ATOM 663 C C . ASN A 1 90 ? 3.287 11.291 0.296 1.00 87.69 90 ASN A C 1
ATOM 665 O O . ASN A 1 90 ? 3.613 10.249 -0.260 1.00 87.69 90 ASN A O 1
ATOM 669 N N . ILE A 1 91 ? 2.161 11.391 0.996 1.00 84.62 91 ILE A N 1
ATOM 670 C CA . ILE A 1 91 ? 1.331 10.222 1.310 1.00 84.62 91 ILE A CA 1
ATOM 671 C C . ILE A 1 91 ? 0.894 9.424 0.068 1.00 84.62 91 ILE A C 1
ATOM 673 O O . ILE A 1 91 ? 0.882 8.196 0.109 1.00 84.62 91 ILE A O 1
ATOM 677 N N . GLY A 1 92 ? 0.627 10.112 -1.046 1.00 85.44 92 GLY A N 1
ATOM 678 C CA . GLY A 1 92 ? 0.264 9.505 -2.328 1.00 85.44 92 GLY A CA 1
ATOM 679 C C . GLY A 1 92 ? 1.420 8.844 -3.085 1.00 85.44 92 GLY A C 1
ATOM 680 O O . GLY A 1 92 ? 1.165 8.137 -4.047 1.00 85.44 92 GLY A O 1
ATOM 681 N N . ASP A 1 93 ? 2.670 9.036 -2.654 1.00 89.50 93 ASP A N 1
ATOM 682 C CA . ASP A 1 93 ? 3.872 8.466 -3.281 1.00 89.50 93 ASP A CA 1
ATOM 683 C C . ASP A 1 93 ? 4.473 7.297 -2.489 1.00 89.50 93 ASP A C 1
ATOM 685 O O . ASP A 1 93 ? 5.456 6.681 -2.916 1.00 89.50 93 ASP A O 1
ATOM 689 N N . LEU A 1 94 ? 3.911 6.998 -1.316 1.00 91.94 94 LEU A N 1
ATOM 690 C CA . LEU A 1 94 ? 4.467 6.062 -0.350 1.00 91.94 94 LEU A CA 1
ATOM 691 C C . LEU A 1 94 ? 3.628 4.783 -0.241 1.00 91.94 94 LEU A C 1
ATOM 693 O O . LEU A 1 94 ? 2.413 4.781 -0.427 1.00 91.94 94 LEU A O 1
ATOM 697 N N . ALA A 1 95 ? 4.283 3.680 0.117 1.00 92.94 95 ALA A N 1
ATOM 698 C CA . ALA A 1 95 ? 3.623 2.411 0.400 1.00 92.94 95 ALA A CA 1
ATOM 699 C C . ALA A 1 95 ? 4.370 1.605 1.476 1.00 92.94 95 ALA A C 1
ATOM 701 O O . ALA A 1 95 ? 5.591 1.722 1.593 1.00 92.94 95 ALA A O 1
ATOM 702 N N . PRO A 1 96 ? 3.685 0.741 2.244 1.00 93.75 96 PRO A N 1
ATOM 703 C CA . PRO A 1 96 ? 4.350 -0.184 3.157 1.00 93.75 96 PRO A CA 1
ATOM 704 C C . PRO A 1 96 ? 5.119 -1.276 2.392 1.00 93.75 96 PRO A C 1
ATOM 706 O O . PRO A 1 96 ? 4.572 -1.939 1.501 1.00 93.75 96 PRO A O 1
ATOM 709 N N . ALA A 1 97 ? 6.377 -1.522 2.762 1.00 95.31 97 ALA A N 1
ATOM 710 C CA . ALA A 1 97 ? 7.177 -2.639 2.255 1.00 95.31 97 ALA A CA 1
ATOM 711 C C . ALA A 1 97 ? 8.077 -3.219 3.354 1.00 95.31 97 ALA A C 1
ATOM 713 O O . ALA A 1 97 ? 8.825 -2.494 4.002 1.00 95.31 97 ALA A O 1
ATOM 714 N N . CYS A 1 98 ? 8.040 -4.536 3.580 1.00 95.81 98 CYS A N 1
ATOM 715 C CA . CYS A 1 98 ? 8.981 -5.154 4.516 1.00 95.81 98 CYS A CA 1
ATOM 716 C C . CYS A 1 98 ? 10.414 -5.036 3.980 1.00 95.81 98 CYS A C 1
ATOM 718 O O . CYS A 1 98 ? 10.621 -4.976 2.765 1.00 95.81 98 CYS A O 1
ATOM 720 N N . GLY A 1 99 ? 11.416 -5.065 4.861 1.00 95.56 99 GLY A N 1
ATOM 721 C CA . GLY A 1 99 ? 12.806 -4.854 4.445 1.00 95.56 99 GLY A CA 1
ATOM 722 C C . GLY A 1 99 ? 13.277 -5.820 3.346 1.00 95.56 99 GLY A C 1
ATOM 723 O O . GLY A 1 99 ? 14.095 -5.449 2.504 1.00 95.56 99 GLY A O 1
ATOM 724 N N . LYS A 1 100 ? 12.759 -7.056 3.303 1.00 96.25 100 LYS A N 1
ATOM 725 C CA . LYS A 1 100 ? 13.039 -8.002 2.209 1.00 96.25 100 LYS A CA 1
ATOM 726 C C . LYS A 1 100 ? 12.565 -7.445 0.861 1.00 96.25 100 LYS A C 1
ATOM 728 O O . LYS A 1 100 ? 13.354 -7.404 -0.076 1.00 96.25 100 LYS A O 1
ATOM 733 N N . HIS A 1 101 ? 11.302 -7.028 0.762 1.00 96.88 101 HIS A N 1
ATOM 734 C CA . HIS A 1 101 ? 10.713 -6.544 -0.490 1.00 96.88 101 HIS A CA 1
ATOM 735 C C . HIS A 1 101 ? 11.187 -5.137 -0.860 1.00 96.88 101 HIS A C 1
ATOM 737 O O . HIS A 1 101 ? 11.389 -4.872 -2.041 1.00 96.88 101 HIS A O 1
ATOM 743 N N . ASN A 1 102 ? 11.465 -4.270 0.119 1.00 95.25 102 ASN A N 1
ATOM 744 C CA . ASN A 1 102 ? 12.025 -2.942 -0.148 1.00 95.25 102 ASN A CA 1
ATOM 745 C C . ASN A 1 102 ? 13.379 -3.044 -0.883 1.00 95.25 102 ASN A C 1
ATOM 747 O O . ASN A 1 102 ? 13.626 -2.341 -1.856 1.00 95.25 102 ASN A O 1
ATOM 751 N N . ARG A 1 103 ? 14.223 -4.018 -0.508 1.00 95.44 103 ARG A N 1
ATOM 752 C CA . ARG A 1 103 ? 15.513 -4.293 -1.177 1.00 95.44 103 ARG A CA 1
ATOM 753 C C . ARG A 1 103 ? 15.392 -4.944 -2.561 1.00 95.44 103 ARG A C 1
ATOM 755 O O . ARG A 1 103 ? 16.398 -5.058 -3.255 1.00 95.44 103 ARG A O 1
ATOM 762 N N . MET A 1 104 ? 14.202 -5.394 -2.967 1.00 96.06 104 MET A N 1
ATOM 763 C CA . MET A 1 104 ? 13.988 -5.952 -4.309 1.00 96.06 104 MET A CA 1
ATOM 764 C C . MET A 1 104 ? 13.767 -4.874 -5.374 1.00 96.06 104 MET A C 1
ATOM 766 O O . MET A 1 104 ? 13.793 -5.195 -6.565 1.00 96.06 104 MET A O 1
ATOM 770 N N . VAL A 1 105 ? 13.531 -3.625 -4.968 1.00 95.62 105 VAL A N 1
ATOM 771 C CA . VAL A 1 105 ? 13.289 -2.519 -5.895 1.00 95.62 105 VAL A CA 1
ATOM 772 C C . VAL A 1 105 ? 14.591 -2.085 -6.565 1.00 95.62 105 VAL A C 1
ATOM 774 O O . VAL A 1 105 ? 15.651 -2.027 -5.939 1.00 95.62 105 VAL A O 1
ATOM 777 N N . GLY A 1 106 ? 14.517 -1.822 -7.865 1.00 94.19 106 GLY A N 1
ATOM 778 C CA . GLY A 1 106 ? 15.632 -1.334 -8.669 1.00 94.19 106 GLY A CA 1
ATOM 779 C C . GLY A 1 106 ? 15.353 -1.472 -10.161 1.00 94.19 106 GLY A C 1
ATOM 780 O O . GLY A 1 106 ? 14.305 -1.977 -10.554 1.00 94.19 106 GLY A O 1
ATOM 781 N N . ASP A 1 107 ? 16.294 -1.038 -11.000 1.00 92.12 107 ASP A N 1
ATOM 782 C CA . ASP A 1 107 ? 16.079 -0.924 -12.452 1.00 92.12 107 ASP A CA 1
ATOM 783 C C . ASP A 1 107 ? 16.520 -2.168 -13.245 1.00 92.12 107 ASP A C 1
ATOM 785 O O . ASP A 1 107 ? 16.238 -2.288 -14.437 1.00 92.12 107 ASP A O 1
ATOM 789 N N . LYS A 1 108 ? 17.238 -3.110 -12.620 1.00 93.44 108 LYS A N 1
ATOM 790 C CA . LYS A 1 108 ? 17.832 -4.253 -13.332 1.00 93.44 108 LYS A CA 1
ATOM 791 C C . LYS A 1 108 ? 16.797 -5.350 -13.604 1.00 93.44 108 LYS A C 1
ATOM 793 O O . LYS A 1 108 ? 15.854 -5.509 -12.821 1.00 93.44 108 LYS A O 1
ATOM 798 N N . PRO A 1 109 ? 16.989 -6.175 -14.650 1.00 93.94 109 PRO A N 1
ATOM 799 C CA . PRO A 1 109 ? 16.218 -7.401 -14.832 1.00 93.94 109 PRO A CA 1
ATOM 800 C C . PRO A 1 109 ? 16.222 -8.273 -13.571 1.00 93.94 109 PRO A C 1
ATOM 802 O O . PRO A 1 109 ? 17.253 -8.437 -12.920 1.00 93.94 109 PRO A O 1
ATOM 805 N N . GLY A 1 110 ? 15.060 -8.821 -13.213 1.00 91.12 110 GLY A N 1
ATOM 806 C CA . GLY A 1 110 ? 14.886 -9.615 -11.991 1.00 91.12 110 GLY A CA 1
ATOM 807 C C . GLY A 1 110 ? 14.600 -8.807 -10.717 1.00 91.12 110 GLY A C 1
ATOM 808 O O . GLY A 1 110 ? 14.082 -9.393 -9.767 1.00 91.12 110 GLY A O 1
ATOM 809 N N . GLN A 1 111 ? 14.853 -7.493 -10.713 1.00 95.69 111 GLN A N 1
ATOM 810 C CA . GLN A 1 111 ? 14.364 -6.563 -9.685 1.00 95.69 111 GLN A CA 1
ATOM 811 C C . GLN A 1 111 ? 12.914 -6.148 -9.971 1.00 95.69 111 GLN A C 1
ATOM 813 O O . GLN A 1 111 ? 12.286 -6.649 -10.910 1.00 95.69 111 GLN A O 1
ATOM 818 N N . PHE A 1 112 ? 12.369 -5.249 -9.156 1.00 96.75 112 PHE A N 1
ATOM 819 C CA . PHE A 1 112 ? 11.004 -4.757 -9.299 1.00 96.75 112 PHE A CA 1
ATOM 820 C C . PHE A 1 112 ? 10.968 -3.246 -9.488 1.00 96.75 112 PHE A C 1
ATOM 822 O O . PHE A 1 112 ? 11.651 -2.507 -8.787 1.00 96.75 112 PHE A O 1
ATOM 829 N N . THR A 1 113 ? 10.105 -2.812 -10.401 1.00 96.00 113 THR A N 1
ATOM 830 C CA . THR A 1 113 ? 9.620 -1.436 -10.475 1.00 96.00 113 THR A CA 1
ATOM 831 C C . THR A 1 113 ? 8.288 -1.350 -9.740 1.00 96.00 113 THR A C 1
ATOM 833 O O . THR A 1 113 ? 7.432 -2.230 -9.895 1.00 96.00 113 THR A O 1
ATOM 836 N N . THR A 1 114 ? 8.102 -0.284 -8.976 1.00 97.12 114 THR A N 1
ATOM 837 C CA . THR A 1 114 ? 6.886 0.011 -8.218 1.00 97.12 114 THR A CA 1
ATOM 838 C C . THR A 1 114 ? 6.221 1.292 -8.714 1.00 97.12 114 THR A C 1
ATOM 840 O O . THR A 1 114 ? 6.769 2.026 -9.539 1.00 97.12 114 THR A O 1
ATOM 843 N N . GLY A 1 115 ? 4.995 1.517 -8.256 1.00 95.62 115 GLY A N 1
ATOM 844 C CA . GLY A 1 115 ? 4.273 2.771 -8.424 1.00 95.62 115 GLY A CA 1
ATOM 845 C C . GLY A 1 115 ? 2.885 2.676 -7.822 1.00 95.62 115 GLY A C 1
ATOM 846 O O . GLY A 1 115 ? 2.510 1.643 -7.272 1.00 95.62 115 GLY A O 1
ATOM 847 N N . ILE A 1 116 ? 2.111 3.747 -7.937 1.00 92.31 116 ILE A N 1
ATOM 848 C CA . ILE A 1 116 ? 0.734 3.806 -7.446 1.00 92.31 116 ILE A CA 1
ATOM 849 C C . ILE A 1 116 ? -0.234 3.713 -8.628 1.00 92.31 116 ILE A C 1
ATOM 851 O O . ILE A 1 116 ? 0.054 4.212 -9.720 1.00 92.31 116 ILE A O 1
ATOM 855 N N . TYR A 1 117 ? -1.339 2.984 -8.471 1.00 89.19 117 TYR A N 1
ATOM 856 C CA . TYR A 1 117 ? -2.416 3.005 -9.462 1.00 89.19 117 TYR A CA 1
ATOM 857 C C . TYR A 1 117 ? -3.136 4.353 -9.386 1.00 89.19 117 TYR A C 1
ATOM 859 O O . TYR A 1 117 ? -3.539 4.763 -8.302 1.00 89.19 117 TYR A O 1
ATOM 867 N N . GLY A 1 118 ? -3.297 5.033 -10.520 1.00 85.81 118 GLY A N 1
ATOM 868 C CA . GLY A 1 118 ? -4.043 6.294 -10.577 1.00 85.81 118 GLY A CA 1
ATOM 869 C C . GLY A 1 118 ? -5.558 6.096 -10.623 1.00 85.81 118 GLY A C 1
ATOM 870 O O . GLY A 1 118 ? -6.301 6.963 -10.185 1.00 85.81 118 GLY A O 1
ATOM 871 N N . ASP A 1 119 ? -6.012 4.952 -11.134 1.00 83.00 119 ASP A N 1
ATOM 872 C CA . ASP A 1 119 ? -7.410 4.667 -11.429 1.00 83.00 119 ASP A CA 1
ATOM 873 C C . ASP A 1 119 ? -7.748 3.171 -11.276 1.00 83.00 119 ASP A C 1
ATOM 875 O O . ASP A 1 119 ? -6.903 2.321 -10.967 1.00 83.00 119 ASP A O 1
ATOM 879 N N . GLY A 1 120 ? -9.031 2.862 -11.473 1.00 82.81 120 GLY A N 1
ATOM 880 C CA . GLY A 1 120 ? -9.558 1.503 -11.447 1.00 82.81 120 GLY A CA 1
ATOM 881 C C . GLY A 1 120 ? -9.752 0.931 -10.037 1.00 82.81 120 GLY A C 1
ATOM 882 O O . GLY A 1 120 ? -9.651 1.647 -9.041 1.00 82.81 120 GLY A O 1
ATOM 883 N N . PRO A 1 121 ? -10.021 -0.383 -9.928 1.00 80.75 121 PRO A N 1
ATOM 884 C CA . PRO A 1 121 ? -10.375 -1.031 -8.659 1.00 80.75 121 PRO A CA 1
ATOM 885 C C . PRO A 1 121 ? -9.236 -1.047 -7.633 1.00 80.75 121 PRO A C 1
ATOM 887 O O . PRO A 1 121 ? -9.446 -1.392 -6.478 1.00 80.75 121 PRO A O 1
ATOM 890 N N . TRP A 1 122 ? -8.020 -0.695 -8.053 1.00 82.56 122 TRP A N 1
ATOM 891 C CA . TRP A 1 122 ? -6.840 -0.649 -7.198 1.00 82.56 122 TRP A CA 1
ATOM 892 C C . TRP A 1 122 ? -6.290 0.770 -7.038 1.00 82.56 122 TRP A C 1
ATOM 894 O O . TRP A 1 122 ? -5.149 0.906 -6.596 1.00 82.56 122 TRP A O 1
ATOM 904 N N . ALA A 1 123 ? -7.048 1.806 -7.420 1.00 83.25 123 ALA A N 1
ATOM 905 C CA . ALA A 1 123 ? -6.627 3.202 -7.331 1.00 83.25 123 ALA A CA 1
ATOM 906 C C . ALA A 1 123 ? -6.056 3.534 -5.943 1.00 83.25 123 ALA A C 1
ATOM 908 O O . ALA A 1 123 ? -6.541 3.075 -4.909 1.00 83.25 123 ALA A O 1
ATOM 909 N N . GLY A 1 124 ? -4.956 4.280 -5.922 1.00 82.69 124 GLY A N 1
ATOM 910 C CA . GLY A 1 124 ? -4.207 4.594 -4.711 1.00 82.69 124 GLY A CA 1
ATOM 911 C C . GLY A 1 124 ? -3.319 3.455 -4.205 1.00 82.69 124 GLY A C 1
ATOM 912 O O . GLY A 1 124 ? -2.398 3.719 -3.436 1.00 82.69 124 GLY A O 1
ATOM 913 N N . ARG A 1 125 ? -3.493 2.193 -4.615 1.00 88.44 125 ARG A N 1
ATOM 914 C CA . ARG A 1 125 ? -2.673 1.066 -4.129 1.00 88.44 125 ARG A CA 1
ATOM 915 C C . ARG A 1 125 ? -1.345 0.946 -4.875 1.00 88.44 125 ARG A C 1
ATOM 917 O O . ARG A 1 125 ? -1.225 1.294 -6.048 1.00 88.44 125 ARG A O 1
ATOM 924 N N . CYS A 1 126 ? -0.344 0.401 -4.184 1.00 93.62 126 CYS A N 1
ATOM 925 C CA . CYS A 1 126 ? 0.968 0.149 -4.768 1.00 93.62 126 CYS A CA 1
ATOM 926 C C . CYS A 1 126 ? 0.930 -1.069 -5.691 1.00 93.62 126 CYS A C 1
ATOM 928 O O . CYS A 1 126 ? 0.519 -2.161 -5.283 1.00 93.62 126 CYS A O 1
ATOM 930 N N . TRP A 1 127 ? 1.381 -0.892 -6.927 1.00 95.94 127 TRP A N 1
ATOM 931 C CA . TRP A 1 127 ? 1.663 -1.977 -7.849 1.00 95.94 127 TRP A CA 1
ATOM 932 C C . TRP A 1 127 ? 3.153 -2.291 -7.895 1.00 95.94 127 TRP A C 1
ATOM 934 O O . TRP A 1 127 ? 4.009 -1.421 -7.783 1.00 95.94 127 TRP A O 1
ATOM 944 N N . TRP A 1 128 ? 3.443 -3.562 -8.133 1.00 97.31 128 TRP A N 1
ATOM 945 C CA . TRP A 1 128 ? 4.766 -4.138 -8.298 1.00 97.31 128 TRP A CA 1
ATOM 946 C C . TRP A 1 128 ? 4.835 -4.807 -9.666 1.00 97.31 128 TRP A C 1
ATOM 948 O O . TRP A 1 128 ? 3.938 -5.569 -10.042 1.00 97.31 128 TRP A O 1
ATOM 958 N N . ARG A 1 129 ? 5.909 -4.558 -10.411 1.00 96.69 129 ARG A N 1
ATOM 959 C CA . ARG A 1 129 ? 6.181 -5.205 -11.695 1.00 96.69 129 ARG A CA 1
ATOM 960 C C . ARG A 1 129 ? 7.608 -5.720 -11.709 1.00 96.69 129 ARG A C 1
ATOM 962 O O . ARG A 1 129 ? 8.548 -4.946 -11.564 1.00 96.69 129 ARG A O 1
ATOM 969 N N . LYS A 1 130 ? 7.769 -7.025 -11.922 1.00 96.50 130 LYS A N 1
ATOM 970 C CA . LYS A 1 130 ? 9.094 -7.624 -12.096 1.00 96.50 130 LYS A CA 1
ATOM 971 C C . LYS A 1 130 ? 9.706 -7.121 -13.403 1.00 96.50 130 LYS A C 1
ATOM 973 O O . LYS A 1 130 ? 9.077 -7.222 -14.456 1.00 96.50 130 LYS A O 1
ATOM 978 N N . ASN A 1 131 ? 10.925 -6.612 -13.353 1.00 95.06 131 ASN A N 1
ATOM 979 C CA . ASN A 1 131 ? 11.618 -6.110 -14.530 1.00 95.06 131 ASN A CA 1
ATOM 980 C C . ASN A 1 131 ? 12.010 -7.278 -15.435 1.00 95.06 131 ASN A C 1
ATOM 982 O O . ASN A 1 131 ? 12.673 -8.228 -15.000 1.00 95.06 131 ASN A O 1
ATOM 986 N N . THR A 1 132 ? 11.576 -7.213 -16.689 1.00 91.31 132 THR A N 1
ATOM 987 C CA . THR A 1 132 ? 11.872 -8.219 -17.711 1.00 91.31 132 THR A CA 1
ATOM 988 C C . THR A 1 132 ? 13.290 -8.008 -18.268 1.00 91.31 132 THR A C 1
ATOM 990 O O . THR A 1 132 ? 13.779 -6.876 -18.255 1.00 91.31 132 THR A O 1
ATOM 993 N N . PRO A 1 133 ? 13.984 -9.060 -18.743 1.00 84.38 133 PRO A N 1
ATOM 994 C CA . PRO A 1 133 ? 15.252 -8.895 -19.447 1.00 84.38 133 PRO A CA 1
ATOM 995 C C . PRO A 1 133 ? 15.132 -8.002 -20.685 1.00 84.38 133 PRO A C 1
ATOM 997 O O . PRO A 1 133 ? 14.065 -7.893 -21.292 1.00 84.38 133 PRO A O 1
ATOM 1000 N N . VAL A 1 134 ? 16.256 -7.396 -21.072 1.00 79.81 134 VAL A N 1
ATOM 1001 C CA . VAL A 1 134 ? 16.372 -6.634 -22.321 1.00 79.81 134 VAL A CA 1
ATOM 1002 C C . VAL A 1 134 ? 16.009 -7.553 -23.493 1.00 79.81 134 VAL A C 1
ATOM 1004 O O . VAL A 1 134 ? 16.547 -8.652 -23.597 1.00 79.81 134 VAL A O 1
ATOM 1007 N N . GLY A 1 135 ? 15.080 -7.119 -24.349 1.00 79.00 135 GLY A N 1
ATOM 1008 C CA . GLY A 1 135 ? 14.614 -7.889 -25.512 1.00 79.00 135 GLY A CA 1
ATOM 1009 C C . GLY A 1 135 ? 13.373 -8.760 -25.280 1.00 79.00 135 GLY A C 1
ATOM 1010 O O . GLY A 1 135 ? 12.949 -9.457 -26.197 1.00 79.00 135 GLY A O 1
ATOM 1011 N N . ALA A 1 136 ? 12.758 -8.729 -24.094 1.00 82.19 136 ALA A N 1
ATOM 1012 C CA . ALA A 1 136 ? 11.483 -9.408 -23.880 1.00 82.19 136 ALA A CA 1
ATOM 1013 C C . ALA A 1 136 ? 10.339 -8.756 -24.677 1.00 82.19 136 ALA A C 1
ATOM 1015 O O . ALA A 1 136 ? 10.192 -7.535 -24.668 1.00 82.19 136 ALA A O 1
ATOM 1016 N N . ALA A 1 137 ? 9.500 -9.583 -25.313 1.00 81.31 137 ALA A N 1
ATOM 1017 C CA . ALA A 1 137 ? 8.411 -9.127 -26.182 1.00 81.31 137 ALA A CA 1
ATOM 1018 C C . ALA A 1 137 ? 7.350 -8.288 -25.448 1.00 81.31 137 ALA A C 1
ATOM 1020 O O . ALA A 1 137 ? 6.812 -7.341 -26.015 1.00 81.31 137 ALA A O 1
ATOM 1021 N N . THR A 1 138 ? 7.064 -8.608 -24.181 1.00 85.75 138 THR A N 1
ATOM 1022 C CA . THR A 1 138 ? 6.112 -7.861 -23.350 1.00 85.75 138 THR A CA 1
ATOM 1023 C C . THR A 1 138 ? 6.615 -7.700 -21.911 1.00 85.75 138 THR A C 1
ATOM 1025 O O . THR A 1 138 ? 7.249 -8.612 -21.367 1.00 85.75 138 THR A O 1
ATOM 1028 N N . PRO A 1 139 ? 6.315 -6.573 -21.239 1.00 87.56 139 PRO A N 1
ATOM 1029 C CA . PRO A 1 139 ? 6.573 -6.415 -19.811 1.00 87.56 139 PRO A CA 1
ATOM 1030 C C . PRO A 1 139 ? 5.797 -7.434 -18.966 1.00 87.56 139 PRO A C 1
ATOM 1032 O O . PRO A 1 139 ? 4.689 -7.827 -19.324 1.00 87.56 139 PRO A O 1
ATOM 1035 N N . ASN A 1 140 ? 6.335 -7.809 -17.801 1.00 93.12 140 ASN A N 1
ATOM 1036 C CA . ASN A 1 140 ? 5.560 -8.574 -16.820 1.00 93.12 140 ASN A CA 1
ATOM 1037 C C . ASN A 1 140 ? 4.336 -7.769 -16.339 1.00 93.12 140 ASN A C 1
ATOM 1039 O O . ASN A 1 140 ? 4.392 -6.534 -16.289 1.00 93.12 140 ASN A O 1
ATOM 1043 N N . PRO A 1 141 ? 3.246 -8.439 -15.929 1.00 93.50 141 PRO A N 1
ATOM 1044 C CA . PRO A 1 141 ? 2.066 -7.753 -15.424 1.00 93.50 141 PRO A CA 1
ATOM 1045 C C . PRO A 1 141 ? 2.354 -7.016 -14.112 1.00 93.50 141 PRO A C 1
ATOM 1047 O O . PRO A 1 141 ? 3.185 -7.435 -13.298 1.00 93.50 141 PRO A O 1
ATOM 1050 N N . LYS A 1 142 ? 1.620 -5.921 -13.896 1.00 95.06 142 LYS A N 1
ATOM 1051 C CA . LYS A 1 142 ? 1.534 -5.259 -12.592 1.00 95.06 142 LYS A CA 1
ATOM 1052 C C . LYS A 1 142 ? 0.723 -6.133 -11.638 1.00 95.06 142 LYS A C 1
ATOM 1054 O O . LYS A 1 142 ? -0.287 -6.715 -12.027 1.00 95.06 142 LYS A O 1
ATOM 1059 N N . ARG A 1 143 ? 1.151 -6.213 -10.383 1.00 94.31 143 ARG A N 1
ATOM 1060 C CA . ARG A 1 143 ? 0.449 -6.934 -9.316 1.00 94.31 143 ARG A CA 1
ATOM 1061 C C . ARG A 1 143 ? 0.420 -6.073 -8.062 1.00 94.31 143 ARG A C 1
ATOM 1063 O O . ARG A 1 143 ? 1.371 -5.351 -7.799 1.00 94.31 143 ARG A O 1
ATOM 1070 N N . THR A 1 144 ? -0.640 -6.166 -7.276 1.00 91.94 144 THR A N 1
ATOM 1071 C CA . THR A 1 144 ? -0.727 -5.542 -5.948 1.00 91.94 144 THR A CA 1
ATOM 1072 C C . THR A 1 144 ? -1.044 -6.612 -4.913 1.00 91.94 144 THR A C 1
ATOM 1074 O O . THR A 1 144 ? -1.437 -7.725 -5.282 1.00 91.94 144 THR A O 1
ATOM 1077 N N . ASN A 1 145 ? -0.840 -6.319 -3.631 1.00 90.00 145 ASN A N 1
ATOM 1078 C CA . ASN A 1 145 ? -1.236 -7.234 -2.572 1.00 90.00 145 ASN A CA 1
ATOM 1079 C C . ASN A 1 145 ? -2.752 -7.216 -2.377 1.00 90.00 145 ASN A C 1
ATOM 1081 O O . ASN A 1 145 ? -3.272 -6.521 -1.517 1.00 90.00 145 ASN A O 1
ATOM 1085 N N . ALA A 1 146 ? -3.485 -7.968 -3.186 1.00 76.44 146 ALA A N 1
ATOM 1086 C CA . ALA A 1 146 ? -4.881 -8.266 -2.913 1.00 76.44 146 ALA A CA 1
ATOM 1087 C C . ALA A 1 146 ? -4.936 -9.386 -1.869 1.00 76.44 146 ALA A C 1
ATOM 1089 O O . ALA A 1 146 ? -4.916 -10.566 -2.222 1.00 76.44 146 ALA A O 1
ATOM 1090 N N . LEU A 1 147 ? -4.933 -9.028 -0.582 1.00 64.31 147 LEU A N 1
ATOM 1091 C CA . LEU A 1 147 ? -5.389 -9.982 0.421 1.00 64.31 147 LEU A CA 1
ATOM 1092 C C . LEU A 1 147 ? -6.861 -10.307 0.149 1.00 64.31 147 LEU A C 1
ATOM 1094 O O . LEU A 1 147 ? -7.562 -9.464 -0.417 1.00 64.31 147 LEU A O 1
ATOM 1098 N N . PRO A 1 148 ? -7.326 -11.517 0.500 1.00 56.66 148 PRO A N 1
ATOM 1099 C CA . PRO A 1 148 ? -8.729 -11.860 0.354 1.00 56.66 148 PRO A CA 1
ATOM 1100 C C . PRO A 1 148 ? -9.573 -10.814 1.077 1.00 56.66 148 PRO A C 1
ATOM 1102 O O . PRO A 1 148 ? -9.430 -10.635 2.288 1.00 56.66 148 PRO A O 1
ATOM 1105 N N . ASP A 1 149 ? -10.432 -10.116 0.340 1.00 58.62 149 ASP A N 1
ATOM 1106 C CA . ASP A 1 149 ? -11.431 -9.247 0.942 1.00 58.62 149 ASP A CA 1
ATOM 1107 C C . ASP A 1 149 ? -12.487 -10.155 1.571 1.00 58.62 149 ASP A C 1
ATOM 1109 O O . ASP A 1 149 ? -13.437 -10.605 0.925 1.00 58.62 149 ASP A O 1
ATOM 1113 N N . VAL A 1 150 ? -12.254 -10.520 2.832 1.00 55.59 150 VAL A N 1
ATOM 1114 C CA . VAL A 1 150 ? -13.149 -11.400 3.586 1.00 55.59 150 VAL A CA 1
ATOM 1115 C C . VAL A 1 150 ? -14.525 -10.751 3.725 1.00 55.59 150 VAL A C 1
ATOM 1117 O O . VAL A 1 150 ? -15.519 -11.469 3.719 1.00 55.59 150 VAL A O 1
ATOM 1120 N N . GLY A 1 151 ? -14.601 -9.417 3.791 1.00 50.97 151 GLY A N 1
ATOM 1121 C CA . GLY A 1 151 ? -15.858 -8.676 3.858 1.00 50.97 151 GLY A CA 1
ATOM 1122 C C . GLY A 1 151 ? -16.666 -8.804 2.570 1.00 50.97 151 GLY A C 1
ATOM 1123 O O . GLY A 1 151 ? -17.839 -9.181 2.622 1.00 50.97 151 GLY A O 1
ATOM 1124 N N . ALA A 1 152 ? -16.038 -8.578 1.416 1.00 55.59 152 ALA A N 1
ATOM 1125 C CA . ALA A 1 152 ? -16.667 -8.802 0.116 1.00 55.59 152 ALA A CA 1
ATOM 1126 C C . ALA A 1 152 ? -17.028 -10.280 -0.079 1.00 55.59 152 ALA A C 1
ATOM 1128 O O . ALA A 1 152 ? -18.165 -10.595 -0.409 1.00 55.59 152 ALA A O 1
ATOM 1129 N N . THR A 1 153 ? -16.114 -11.200 0.243 1.00 56.22 153 THR A N 1
ATOM 1130 C CA . THR A 1 153 ? -16.353 -12.650 0.131 1.00 56.22 153 THR A CA 1
ATOM 1131 C C . THR A 1 153 ? -17.529 -13.098 1.003 1.00 56.22 153 THR A C 1
ATOM 1133 O O . THR A 1 153 ? -18.347 -13.912 0.576 1.00 56.22 153 THR A O 1
ATOM 1136 N N . TYR A 1 154 ? -17.630 -12.564 2.222 1.00 61.38 154 TYR A N 1
ATOM 1137 C CA . TYR A 1 154 ? -18.737 -12.815 3.140 1.00 61.38 154 TYR A CA 1
ATOM 1138 C C . TYR A 1 154 ? -20.045 -12.215 2.625 1.00 61.38 154 TYR A C 1
ATOM 1140 O O . TYR A 1 154 ? -21.070 -12.888 2.650 1.00 61.38 154 TYR A O 1
ATOM 1148 N N . THR A 1 155 ? -20.014 -10.985 2.112 1.00 69.12 155 THR A N 1
ATOM 1149 C CA . THR A 1 155 ? -21.189 -10.315 1.535 1.00 69.12 155 THR A CA 1
ATOM 1150 C C . THR A 1 155 ? -21.711 -11.079 0.320 1.00 69.12 155 THR A C 1
ATOM 1152 O O . THR A 1 155 ? -22.909 -11.342 0.235 1.00 69.12 155 THR A O 1
ATOM 1155 N N . ASP A 1 156 ? -20.819 -11.528 -0.562 1.00 69.44 156 ASP A N 1
ATOM 1156 C CA . ASP A 1 156 ? -21.154 -12.367 -1.711 1.00 69.44 156 ASP A CA 1
ATOM 1157 C C . ASP A 1 156 ? -21.721 -13.721 -1.272 1.00 69.44 156 ASP A C 1
ATOM 1159 O O . ASP A 1 156 ? -22.692 -14.213 -1.847 1.00 69.44 156 ASP A O 1
ATOM 1163 N N . ALA A 1 157 ? -21.135 -14.338 -0.241 1.00 70.19 157 ALA A N 1
ATOM 1164 C CA . ALA A 1 157 ? -21.639 -15.589 0.317 1.00 70.19 157 ALA A CA 1
ATOM 1165 C C . ALA A 1 157 ? -23.036 -15.418 0.921 1.00 70.19 157 ALA A C 1
ATOM 1167 O O . ALA A 1 157 ? -23.916 -16.226 0.635 1.00 70.19 157 ALA A O 1
ATOM 1168 N N . LEU A 1 158 ? -23.265 -14.350 1.686 1.00 80.62 158 LEU A N 1
ATOM 1169 C CA . LEU A 1 158 ? -24.581 -14.017 2.220 1.00 80.62 158 LEU A CA 1
ATOM 1170 C C . LEU A 1 158 ? -25.591 -13.745 1.108 1.00 80.62 158 LEU A C 1
ATOM 1172 O O . LEU A 1 158 ? -26.721 -14.209 1.208 1.00 80.62 158 LEU A O 1
ATOM 1176 N N . ALA A 1 159 ? -25.209 -13.018 0.057 1.00 77.00 159 ALA A N 1
ATOM 1177 C CA . ALA A 1 159 ? -26.088 -12.737 -1.072 1.00 77.00 159 ALA A CA 1
ATOM 1178 C C . ALA A 1 159 ? -26.507 -14.029 -1.790 1.00 77.00 159 ALA A C 1
ATOM 1180 O O . ALA A 1 159 ? -27.693 -14.210 -2.065 1.00 77.00 159 ALA A O 1
ATOM 1181 N N . ARG A 1 160 ? -25.563 -14.953 -2.020 1.00 84.06 160 ARG A N 1
ATOM 1182 C CA . ARG A 1 160 ? -25.851 -16.278 -2.593 1.00 84.06 160 ARG A CA 1
ATOM 1183 C C . ARG A 1 160 ? -26.782 -17.097 -1.702 1.00 84.06 160 ARG A C 1
ATOM 1185 O O . ARG A 1 160 ? -27.834 -17.516 -2.167 1.00 84.06 160 ARG A O 1
ATOM 1192 N N . ILE A 1 161 ? -26.449 -17.250 -0.419 1.00 84.38 161 ILE A N 1
ATOM 1193 C CA . ILE A 1 161 ? -27.269 -18.007 0.543 1.00 84.38 161 ILE A CA 1
ATOM 1194 C C . ILE A 1 161 ? -28.668 -17.391 0.661 1.00 84.38 161 ILE A C 1
ATOM 1196 O O . ILE A 1 161 ? -29.665 -18.104 0.701 1.00 84.38 161 ILE A O 1
ATOM 1200 N N . ARG A 1 162 ? -28.774 -16.057 0.675 1.00 83.56 162 ARG A N 1
ATOM 1201 C CA . ARG A 1 162 ? -30.066 -15.365 0.707 1.00 83.56 162 ARG A CA 1
ATOM 1202 C C . ARG A 1 162 ? -30.893 -15.656 -0.538 1.00 83.56 162 ARG A C 1
ATOM 1204 O O . ARG A 1 162 ? -32.089 -15.854 -0.394 1.00 83.56 162 ARG A O 1
ATOM 1211 N N . ALA A 1 163 ? -30.278 -15.689 -1.718 1.00 84.31 163 ALA A N 1
ATOM 1212 C CA . ALA A 1 163 ? -30.964 -16.039 -2.959 1.00 84.31 163 ALA A CA 1
ATOM 1213 C C . ALA A 1 163 ? -31.373 -17.523 -3.011 1.00 84.31 163 ALA A C 1
ATOM 1215 O O . ALA A 1 163 ? -32.381 -17.848 -3.624 1.00 84.31 163 ALA A O 1
ATOM 1216 N N . GLU A 1 164 ? -30.631 -18.419 -2.356 1.00 86.69 164 GLU A N 1
ATOM 1217 C CA . GLU A 1 164 ? -30.999 -19.837 -2.222 1.00 86.69 164 GLU A CA 1
ATOM 1218 C C . GLU A 1 164 ? -32.162 -20.049 -1.239 1.00 86.69 164 GLU A C 1
ATOM 1220 O O . GLU A 1 164 ? -33.062 -20.840 -1.510 1.00 86.69 164 GLU A O 1
ATOM 1225 N N . LEU A 1 165 ? -32.158 -19.341 -0.104 1.00 85.38 165 LEU A N 1
ATOM 1226 C CA . LEU A 1 165 ? -33.199 -19.439 0.930 1.00 85.38 165 LEU A CA 1
ATOM 1227 C C . LEU A 1 165 ? -34.471 -18.664 0.569 1.00 85.38 165 LEU A C 1
ATOM 1229 O O . LEU A 1 165 ? -35.579 -19.079 0.902 1.00 85.38 165 LEU A O 1
ATOM 1233 N N . HIS A 1 166 ? -34.300 -17.522 -0.090 1.00 84.38 166 HIS A N 1
ATOM 1234 C CA . HIS A 1 166 ? -35.359 -16.656 -0.589 1.00 84.38 166 HIS A CA 1
ATOM 1235 C C . HIS A 1 166 ? -35.143 -16.462 -2.086 1.00 84.38 166 HIS A C 1
ATOM 1237 O O . HIS A 1 166 ? -34.712 -15.380 -2.512 1.00 84.38 166 HIS A O 1
ATOM 1243 N N . PRO A 1 167 ? -35.405 -17.504 -2.893 1.00 77.12 167 PRO A N 1
ATOM 1244 C CA . PRO A 1 167 ? -35.446 -17.321 -4.328 1.00 77.12 167 PRO A CA 1
ATOM 1245 C C . PRO A 1 167 ? -36.432 -16.188 -4.630 1.00 77.12 167 PRO A C 1
ATOM 1247 O O . PRO A 1 167 ? -37.434 -16.043 -3.915 1.00 77.12 167 PRO A O 1
ATOM 1250 N N . PRO A 1 168 ? -36.142 -15.341 -5.635 1.00 70.44 168 PRO A N 1
ATOM 1251 C CA . PRO A 1 168 ? -37.117 -14.356 -6.074 1.00 70.44 168 PRO A CA 1
ATOM 1252 C C . PRO A 1 168 ? -38.446 -15.085 -6.294 1.00 70.44 168 PRO A C 1
ATOM 1254 O O . PRO A 1 168 ? -38.415 -16.217 -6.793 1.00 70.44 168 PRO A O 1
ATOM 1257 N N . PRO A 1 169 ? -39.580 -14.499 -5.865 1.00 69.06 169 PRO A N 1
ATOM 1258 C CA . PRO A 1 169 ? -40.867 -15.145 -6.046 1.00 69.06 169 PRO A CA 1
ATOM 1259 C C . PRO A 1 169 ? -40.972 -15.568 -7.507 1.00 69.06 169 PRO A C 1
ATOM 1261 O O . PRO A 1 169 ? -40.631 -14.786 -8.402 1.00 69.06 169 PRO A O 1
ATOM 1264 N N . ASP A 1 170 ? -41.369 -16.823 -7.724 1.00 58.66 170 ASP A N 1
ATOM 1265 C CA . ASP A 1 170 ? -41.703 -17.314 -9.055 1.00 58.66 170 ASP A CA 1
ATOM 1266 C C . ASP A 1 170 ? -42.619 -16.259 -9.690 1.00 58.66 170 ASP A C 1
ATOM 1268 O O . ASP A 1 170 ? -43.525 -15.784 -8.989 1.00 58.66 170 ASP A O 1
ATOM 1272 N N . PRO A 1 171 ? -42.364 -15.786 -10.924 1.00 46.41 171 PRO A N 1
ATOM 1273 C CA . PRO A 1 171 ? -43.273 -14.878 -11.608 1.00 46.41 171 PRO A CA 1
ATOM 1274 C C . PRO A 1 171 ? -44.592 -15.609 -11.884 1.00 46.41 171 PRO A C 1
ATOM 1276 O O . PRO A 1 171 ? -44.895 -15.986 -13.012 1.00 46.41 171 PRO A O 1
ATOM 1279 N N . LEU A 1 172 ? -45.385 -15.849 -10.844 1.00 49.62 172 LEU A N 1
ATOM 1280 C CA . LEU A 1 172 ? -46.694 -16.438 -10.967 1.00 49.62 172 LEU A CA 1
ATOM 1281 C C . LEU A 1 172 ? -47.660 -15.338 -11.363 1.00 49.62 172 LEU A C 1
ATOM 1283 O O . LEU A 1 172 ? -47.737 -14.266 -10.761 1.00 49.62 172 LEU A O 1
ATOM 1287 N N . GLN A 1 173 ? -48.321 -15.664 -12.467 1.00 50.84 173 GLN A N 1
ATOM 1288 C CA . GLN A 1 173 ? -49.511 -15.076 -13.041 1.00 50.84 173 GLN A CA 1
ATOM 1289 C C . GLN A 1 173 ? -50.282 -14.222 -12.038 1.00 50.84 173 GLN A C 1
ATOM 1291 O O . GLN A 1 173 ? -50.668 -14.681 -10.967 1.00 50.84 173 GLN A O 1
ATOM 1296 N N . VAL A 1 174 ? -50.512 -12.976 -12.444 1.00 37.62 174 VAL A N 1
ATOM 1297 C CA . VAL A 1 174 ? -51.426 -12.050 -11.789 1.00 37.62 174 VAL A CA 1
ATOM 1298 C C . VAL A 1 174 ? -52.798 -12.718 -11.733 1.00 37.62 174 VAL A C 1
ATOM 1300 O O . VAL A 1 174 ? -53.518 -12.709 -12.729 1.00 37.62 174 VAL A O 1
ATOM 1303 N N . ASP A 1 175 ? -53.142 -13.315 -10.596 1.00 41.03 175 ASP A N 1
ATOM 1304 C CA . ASP A 1 175 ? -54.527 -13.633 -10.290 1.00 41.03 175 ASP A CA 1
ATOM 1305 C C . ASP A 1 175 ? -55.107 -12.414 -9.580 1.00 41.03 175 ASP A C 1
ATOM 1307 O O . ASP A 1 175 ? -54.743 -12.063 -8.454 1.00 41.03 175 ASP A O 1
ATOM 1311 N N . THR A 1 176 ? -55.915 -11.674 -10.329 1.00 44.94 176 THR A N 1
ATOM 1312 C CA . THR A 1 176 ? -56.698 -10.560 -9.819 1.00 44.94 176 THR A CA 1
ATOM 1313 C C . THR A 1 176 ? -57.837 -11.137 -8.998 1.00 44.94 176 THR A C 1
ATOM 1315 O O . THR A 1 176 ? -58.909 -11.381 -9.550 1.00 44.94 176 THR A O 1
ATOM 1318 N N . ASP A 1 177 ? -57.633 -11.318 -7.697 1.00 34.38 177 ASP A N 1
ATOM 1319 C CA . ASP A 1 177 ? -58.767 -11.389 -6.788 1.00 34.38 177 ASP A CA 1
ATOM 1320 C C . ASP A 1 177 ? -58.666 -10.331 -5.698 1.00 34.38 177 ASP A C 1
ATOM 1322 O O . ASP A 1 177 ? -57.636 -10.111 -5.056 1.00 34.38 177 ASP A O 1
ATOM 1326 N N . THR A 1 178 ? -59.757 -9.591 -5.613 1.00 46.16 178 THR A N 1
ATOM 1327 C CA . THR A 1 178 ? -59.863 -8.254 -5.052 1.00 46.16 178 THR A CA 1
ATOM 1328 C C . THR A 1 178 ? -60.812 -8.359 -3.881 1.00 46.16 178 THR A C 1
ATOM 1330 O O . THR A 1 178 ? -61.972 -8.012 -4.017 1.00 46.16 178 THR A O 1
ATOM 1333 N N . ASP A 1 179 ? -60.355 -8.865 -2.742 1.00 35.66 179 ASP A N 1
ATOM 1334 C CA . ASP A 1 179 ? -61.017 -8.577 -1.472 1.00 35.66 179 ASP A CA 1
ATOM 1335 C C . ASP A 1 179 ? -60.186 -9.095 -0.303 1.00 35.66 179 ASP A C 1
ATOM 1337 O O . ASP A 1 179 ? -59.925 -10.287 -0.175 1.00 35.66 179 ASP A O 1
ATOM 1341 N N . LEU A 1 180 ? -59.746 -8.169 0.544 1.00 35.03 180 LEU A N 1
ATOM 1342 C CA . LEU A 1 180 ? -60.086 -8.131 1.964 1.00 35.03 180 LEU A CA 1
ATOM 1343 C C . LEU A 1 180 ? -59.365 -6.925 2.569 1.00 35.03 180 LEU A C 1
ATOM 1345 O O . LEU A 1 180 ? -58.153 -6.909 2.788 1.00 35.03 180 LEU A O 1
ATOM 1349 N N . ALA A 1 181 ? -60.163 -5.889 2.797 1.00 36.84 181 ALA A N 1
ATOM 1350 C CA . ALA A 1 181 ? -59.827 -4.753 3.627 1.00 36.84 181 ALA A CA 1
ATOM 1351 C C . ALA A 1 181 ? -59.444 -5.187 5.059 1.00 36.84 181 ALA A C 1
ATOM 1353 O O . ALA A 1 181 ? -59.848 -6.241 5.542 1.00 36.84 181 ALA A O 1
ATOM 1354 N N . GLU A 1 182 ? -58.714 -4.293 5.731 1.00 40.69 182 GLU A N 1
ATOM 1355 C CA . GLU A 1 182 ? -58.453 -4.269 7.177 1.00 40.69 182 GLU A CA 1
ATOM 1356 C C . GLU A 1 182 ? -57.466 -5.310 7.731 1.00 40.69 182 GLU A C 1
ATOM 1358 O O . GLU A 1 182 ? -57.824 -6.244 8.447 1.00 40.69 182 GLU A O 1
ATOM 1363 N N . ARG A 1 183 ? -56.166 -5.044 7.556 1.00 31.73 183 ARG A N 1
ATOM 1364 C CA . ARG A 1 183 ? -55.178 -5.351 8.600 1.00 31.73 183 ARG A CA 1
ATOM 1365 C C . ARG A 1 183 ? -54.259 -4.156 8.829 1.00 31.73 183 ARG A C 1
ATOM 1367 O O . ARG A 1 183 ? -53.601 -3.677 7.916 1.00 31.73 183 ARG A O 1
ATOM 1374 N N . ASP A 1 184 ? -54.289 -3.686 10.069 1.00 36.09 184 ASP A N 1
ATOM 1375 C CA . ASP A 1 184 ? -53.482 -2.622 10.663 1.00 36.09 184 ASP A CA 1
ATOM 1376 C C . ASP A 1 184 ? -51.988 -2.794 10.334 1.00 36.09 184 ASP A C 1
ATOM 1378 O O . ASP A 1 184 ? -51.315 -3.681 10.858 1.00 36.09 184 ASP A O 1
ATOM 1382 N N . ASP A 1 185 ? -51.465 -1.944 9.448 1.00 34.59 185 ASP A N 1
ATOM 1383 C CA . ASP A 1 185 ? -50.101 -2.018 8.903 1.00 34.59 185 ASP A CA 1
ATOM 1384 C C . ASP A 1 185 ? -49.051 -1.413 9.858 1.00 34.59 185 ASP A C 1
ATOM 1386 O O . ASP A 1 185 ? -48.110 -0.715 9.472 1.00 34.59 185 ASP A O 1
ATOM 1390 N N . ARG A 1 186 ? -49.225 -1.643 11.164 1.00 39.06 186 ARG A N 1
ATOM 1391 C CA . ARG A 1 186 ? -48.303 -1.179 12.214 1.00 39.06 186 ARG A CA 1
ATOM 1392 C C . ARG A 1 186 ? -47.219 -2.199 12.561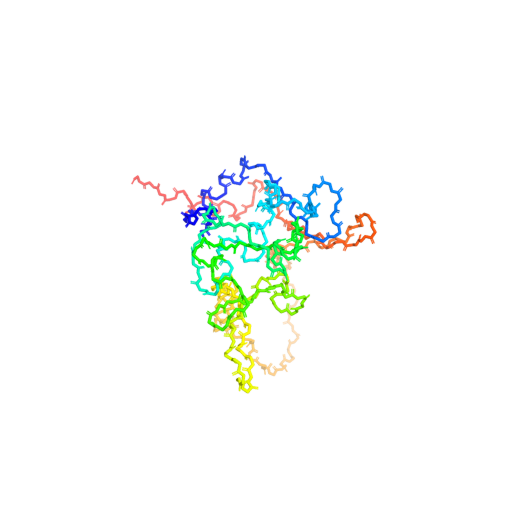 1.00 39.06 186 ARG A C 1
ATOM 1394 O O . ARG A 1 186 ? -46.369 -1.902 13.396 1.00 39.06 186 ARG A O 1
ATOM 1401 N N . SER A 1 187 ? -47.198 -3.367 11.914 1.00 34.19 187 SER A N 1
ATOM 1402 C CA . SER A 1 187 ? -46.273 -4.465 12.236 1.00 34.19 187 SER A CA 1
ATOM 1403 C C . SER A 1 187 ? -45.207 -4.781 11.176 1.00 34.19 187 SER A C 1
ATOM 1405 O O . SER A 1 187 ? -44.471 -5.747 11.358 1.00 34.19 187 SER A O 1
ATOM 1407 N N . LEU A 1 188 ? -45.069 -3.998 10.097 1.00 33.12 188 LEU A N 1
ATOM 1408 C CA . LEU A 1 188 ? -44.057 -4.246 9.048 1.00 33.12 188 LEU A CA 1
ATOM 1409 C C . LEU A 1 188 ? -42.848 -3.297 9.048 1.00 33.12 188 LEU A C 1
ATOM 1411 O O . LEU A 1 188 ? -41.990 -3.382 8.170 1.00 33.12 188 LEU A O 1
ATOM 1415 N N . LEU A 1 189 ? -42.687 -2.458 10.071 1.00 30.73 189 LEU A N 1
ATOM 1416 C CA . LEU A 1 189 ? -41.432 -1.734 10.276 1.00 30.73 189 LEU A CA 1
ATOM 1417 C C . LEU A 1 189 ? -40.435 -2.617 11.036 1.00 30.73 189 LEU A C 1
ATOM 1419 O O . LEU A 1 189 ? -40.197 -2.433 12.227 1.00 30.73 189 LEU A O 1
ATOM 1423 N N . LEU A 1 190 ? -39.803 -3.557 10.329 1.00 31.58 190 LEU A N 1
ATOM 1424 C CA . LEU A 1 190 ? -38.467 -3.983 10.743 1.00 31.58 190 LEU A CA 1
ATOM 1425 C C . LEU A 1 190 ? -37.574 -2.729 10.737 1.00 31.58 190 LEU A C 1
ATOM 1427 O O . LEU A 1 190 ? -37.589 -1.992 9.745 1.00 31.58 190 LEU A O 1
ATOM 1431 N N . PRO A 1 191 ? -36.802 -2.455 11.804 1.00 34.03 191 PRO A N 1
ATOM 1432 C CA . PRO A 1 191 ? -35.914 -1.305 11.856 1.00 34.03 191 PRO A CA 1
ATOM 1433 C C . PRO A 1 191 ? -34.728 -1.566 10.923 1.00 34.03 191 PRO A C 1
ATOM 1435 O O . PRO A 1 191 ? -33.650 -1.984 11.334 1.00 34.03 191 PRO A O 1
ATOM 1438 N N . THR A 1 192 ? -34.920 -1.360 9.623 1.00 34.88 192 THR A N 1
ATOM 1439 C CA . THR A 1 192 ? -33.802 -1.273 8.692 1.00 34.88 192 THR A CA 1
ATOM 1440 C C . THR A 1 192 ? -33.073 0.026 9.002 1.00 34.88 192 THR A C 1
ATOM 1442 O O . THR A 1 192 ? -33.665 1.099 8.868 1.00 34.88 192 THR A O 1
ATOM 1445 N N . ASN A 1 193 ? -31.813 -0.082 9.433 1.00 36.12 193 ASN A N 1
ATOM 1446 C CA . ASN A 1 193 ? -30.881 1.028 9.629 1.00 36.12 193 ASN A CA 1
ATOM 1447 C C . ASN A 1 193 ? -31.111 2.120 8.574 1.00 36.12 193 ASN A C 1
ATOM 1449 O O . ASN A 1 193 ? -30.822 1.926 7.389 1.00 36.12 193 ASN A O 1
ATOM 1453 N N . ARG A 1 194 ? -31.657 3.269 8.989 1.00 39.81 194 ARG A N 1
ATOM 1454 C CA . ARG A 1 194 ? -31.818 4.422 8.100 1.00 39.81 194 ARG A CA 1
ATOM 1455 C C . ARG A 1 194 ? -30.446 5.053 7.914 1.00 39.81 194 ARG A C 1
ATOM 1457 O O . ARG A 1 194 ? -29.986 5.831 8.741 1.00 39.81 194 ARG A O 1
ATOM 1464 N N . ILE A 1 195 ? -29.783 4.695 6.821 1.00 39.19 195 ILE A N 1
ATOM 1465 C CA . ILE A 1 195 ? -28.559 5.361 6.384 1.00 39.19 195 ILE A CA 1
ATOM 1466 C C . ILE A 1 195 ? -28.951 6.755 5.898 1.00 39.19 195 ILE A C 1
ATOM 1468 O O . ILE A 1 195 ? -29.646 6.891 4.887 1.00 39.19 195 ILE A O 1
ATOM 1472 N N . ARG A 1 196 ? -28.501 7.795 6.599 1.00 35.88 196 ARG A N 1
ATOM 1473 C CA . ARG A 1 196 ? -28.648 9.175 6.141 1.00 35.88 196 ARG A CA 1
ATOM 1474 C C . ARG A 1 196 ? -27.351 9.583 5.458 1.00 35.88 196 ARG A C 1
ATOM 1476 O O . ARG A 1 196 ? -26.287 9.587 6.066 1.00 35.88 196 ARG A O 1
ATOM 1483 N N . ARG A 1 197 ? -27.439 9.900 4.167 1.00 39.09 197 ARG A N 1
ATOM 1484 C CA . ARG A 1 197 ? -26.325 10.475 3.410 1.00 39.09 197 ARG A CA 1
ATOM 1485 C C . ARG A 1 197 ? -26.537 11.973 3.319 1.00 39.09 197 ARG A C 1
ATOM 1487 O O . ARG A 1 197 ? -27.548 12.417 2.777 1.00 39.09 197 ARG A O 1
ATOM 1494 N N . SER A 1 198 ? -25.605 12.741 3.861 1.00 37.06 198 SER A N 1
ATOM 1495 C CA . SER A 1 198 ? -25.618 14.198 3.766 1.00 37.06 198 SER A CA 1
ATOM 1496 C C . SER A 1 198 ? -24.338 14.687 3.116 1.00 37.06 198 SER A C 1
ATOM 1498 O O . SER A 1 198 ? -23.241 14.293 3.509 1.00 37.06 198 SER A O 1
ATOM 1500 N N . ARG A 1 199 ? -24.493 15.570 2.131 1.00 36.12 199 ARG A N 1
ATOM 1501 C CA . ARG A 1 199 ? -23.374 16.195 1.441 1.00 36.12 199 ARG A CA 1
ATOM 1502 C C . ARG A 1 199 ? -22.920 17.402 2.247 1.00 36.12 199 ARG A C 1
ATOM 1504 O O . ARG A 1 199 ? -23.671 18.371 2.362 1.00 36.12 199 ARG A O 1
ATOM 1511 N N . VAL A 1 200 ? -21.723 17.335 2.819 1.00 37.12 200 VAL A N 1
ATOM 1512 C CA . VAL A 1 200 ? -21.193 18.420 3.653 1.00 37.12 200 VAL A CA 1
ATOM 1513 C C . VAL A 1 200 ? -20.121 19.174 2.866 1.00 37.12 200 VAL A C 1
ATOM 1515 O O . VAL A 1 200 ? -19.166 18.546 2.397 1.00 37.12 200 VAL A O 1
ATOM 1518 N N . PRO A 1 201 ? -20.264 20.499 2.678 1.00 29.53 201 PRO A N 1
ATOM 1519 C CA . PRO A 1 201 ? -19.205 21.306 2.093 1.00 29.53 201 PRO A CA 1
ATOM 1520 C C . PRO A 1 201 ? -18.079 21.480 3.116 1.00 29.53 201 PRO A C 1
ATOM 1522 O O . PRO A 1 201 ? -18.303 21.984 4.217 1.00 29.53 201 PRO A O 1
ATOM 1525 N N . ILE A 1 202 ? -16.865 21.070 2.751 1.00 37.97 202 ILE A N 1
ATOM 1526 C CA . ILE A 1 202 ? -15.653 21.320 3.539 1.00 37.97 202 ILE A CA 1
ATOM 1527 C C . ILE A 1 202 ? -14.611 21.911 2.588 1.00 37.97 202 ILE A C 1
ATOM 1529 O O . ILE A 1 202 ? -14.122 21.237 1.682 1.00 37.97 202 ILE A O 1
ATOM 1533 N N . GLY A 1 203 ? -14.289 23.193 2.773 1.00 54.09 203 GLY A N 1
ATOM 1534 C CA . GLY A 1 203 ? -13.401 23.926 1.867 1.00 54.09 203 GLY A CA 1
ATOM 1535 C C . GLY A 1 203 ? -14.006 24.087 0.467 1.00 54.09 203 GLY A C 1
ATOM 1536 O O . GLY A 1 203 ? -15.140 24.538 0.330 1.00 54.09 203 GLY A O 1
ATOM 1537 N N . HIS A 1 204 ? -13.246 23.727 -0.572 1.00 31.44 204 HIS A N 1
ATOM 1538 C CA . HIS A 1 204 ? -13.674 23.817 -1.977 1.00 31.44 204 HIS A CA 1
ATOM 1539 C C . HIS A 1 204 ? -14.297 22.518 -2.528 1.00 31.44 204 HIS A C 1
ATOM 1541 O O . HIS A 1 204 ? -14.607 22.454 -3.717 1.00 31.44 204 HIS A O 1
ATOM 1547 N N . GLY A 1 205 ? -14.492 21.497 -1.685 1.00 32.12 205 GLY A N 1
ATOM 1548 C CA . GLY A 1 205 ? -15.009 20.184 -2.077 1.00 32.12 205 GLY A CA 1
ATOM 1549 C C . GLY A 1 205 ? -16.285 19.772 -1.339 1.00 32.12 205 GLY A C 1
ATOM 1550 O O . GLY A 1 205 ? -16.689 20.376 -0.341 1.00 32.12 205 GLY A O 1
ATOM 1551 N N . TYR A 1 206 ? -16.913 18.706 -1.840 1.00 31.92 206 TYR A N 1
ATOM 1552 C CA . TYR A 1 206 ? -18.077 18.064 -1.233 1.00 31.92 206 TYR A CA 1
ATOM 1553 C C . TYR A 1 206 ? -17.735 16.625 -0.868 1.00 31.92 206 TYR A C 1
ATOM 1555 O O . TYR A 1 206 ? -17.278 15.869 -1.723 1.00 31.92 206 TYR A O 1
ATOM 1563 N N . TYR A 1 207 ? -18.023 16.244 0.372 1.00 38.53 207 TYR A N 1
ATOM 1564 C CA . TYR A 1 207 ? -17.846 14.877 0.853 1.00 38.53 207 TYR A CA 1
ATOM 1565 C C . TYR A 1 207 ? -19.202 14.250 1.175 1.00 38.53 207 TYR A C 1
ATOM 1567 O O . TYR A 1 207 ? -20.112 14.931 1.663 1.00 38.53 207 TYR A O 1
ATOM 1575 N N . ASP A 1 208 ? -19.321 12.947 0.916 1.00 35.91 208 ASP A N 1
ATOM 1576 C CA . ASP A 1 208 ? -20.475 12.156 1.333 1.00 35.91 208 ASP A CA 1
ATOM 1577 C C . ASP A 1 208 ? -20.269 11.704 2.777 1.00 35.91 208 ASP A C 1
ATOM 1579 O O . ASP A 1 208 ? -19.470 10.814 3.071 1.00 35.91 208 ASP A O 1
ATOM 1583 N N . LEU A 1 209 ? -21.000 12.337 3.690 1.00 33.44 209 LEU A N 1
ATOM 1584 C CA . LEU A 1 209 ? -21.035 11.939 5.086 1.00 33.44 209 LEU A CA 1
ATOM 1585 C C . LEU A 1 209 ? -22.137 10.889 5.242 1.00 33.44 209 LEU A C 1
ATOM 1587 O O . LEU A 1 209 ? -23.308 11.149 4.947 1.00 33.44 209 LEU A O 1
ATOM 1591 N N . VAL A 1 210 ? -21.743 9.679 5.637 1.00 37.50 210 VAL A N 1
ATOM 1592 C CA . VAL A 1 210 ? -22.654 8.551 5.850 1.00 37.50 210 VAL A CA 1
ATOM 1593 C C . VAL A 1 210 ? -22.913 8.427 7.347 1.00 37.50 210 VAL A C 1
ATOM 1595 O O . VAL A 1 210 ? -22.099 7.869 8.078 1.00 37.50 210 VAL A O 1
ATOM 1598 N N . GLU A 1 211 ? -24.050 8.949 7.803 1.00 36.56 211 GLU A N 1
ATOM 1599 C CA . GLU A 1 211 ? -24.550 8.708 9.156 1.00 36.56 211 GLU A CA 1
ATOM 1600 C C . GLU 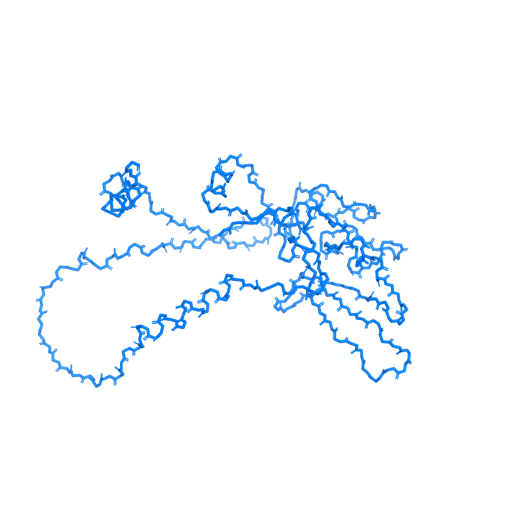A 1 211 ? -25.308 7.378 9.170 1.00 36.56 211 GLU A C 1
ATOM 1602 O O . GLU A 1 211 ? -26.359 7.218 8.537 1.00 36.56 211 GLU A O 1
ATOM 1607 N N . ILE A 1 212 ? -24.769 6.406 9.903 1.00 39.66 212 ILE A N 1
ATOM 1608 C CA . ILE A 1 212 ? -25.513 5.209 10.285 1.00 39.66 212 ILE A CA 1
ATOM 1609 C C . ILE A 1 212 ? -26.310 5.598 11.525 1.00 39.66 212 ILE A C 1
ATOM 1611 O O . ILE A 1 212 ? -25.769 5.632 12.627 1.00 39.66 212 ILE A O 1
ATOM 1615 N N . LEU A 1 213 ? -27.587 5.935 11.339 1.00 38.19 213 LEU A N 1
ATOM 1616 C CA . LEU A 1 213 ? -28.493 6.172 12.456 1.00 38.19 213 LEU A CA 1
ATOM 1617 C C . LEU A 1 213 ? -28.804 4.813 13.090 1.00 38.19 213 LEU A C 1
ATOM 1619 O O . LEU A 1 213 ? -29.702 4.097 12.641 1.00 38.19 213 LEU A O 1
ATOM 1623 N N . THR A 1 214 ? -28.023 4.428 14.097 1.00 38.72 214 THR A N 1
ATOM 1624 C CA . THR A 1 214 ? -28.471 3.419 15.058 1.00 38.72 214 THR A CA 1
ATOM 1625 C C . THR A 1 214 ? -29.695 3.994 15.766 1.00 38.72 214 THR A C 1
ATOM 1627 O O . THR A 1 214 ? -29.648 5.166 16.152 1.00 38.72 214 THR A O 1
ATOM 1630 N N . PRO A 1 215 ? -30.804 3.248 15.905 1.00 36.53 215 PRO A N 1
ATOM 1631 C CA . PRO A 1 215 ? -31.929 3.749 16.678 1.00 36.53 215 PRO A CA 1
ATOM 1632 C C . PRO A 1 215 ? -31.444 4.082 18.095 1.00 36.53 215 PRO A C 1
ATOM 1634 O O . PRO A 1 215 ? -30.664 3.331 18.677 1.00 36.53 215 PRO A O 1
ATOM 1637 N N . ASP A 1 216 ? -31.867 5.243 18.594 1.00 37.41 216 ASP A N 1
ATOM 1638 C CA . ASP A 1 216 ? -31.679 5.675 19.980 1.00 37.41 216 ASP A CA 1
ATOM 1639 C C . 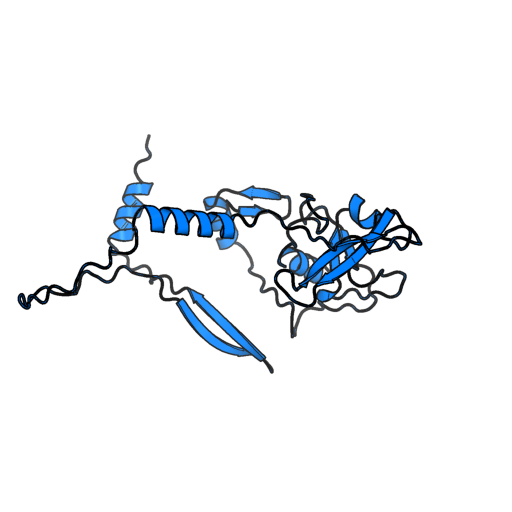ASP A 1 216 ? -32.103 4.524 20.912 1.00 37.41 216 ASP A C 1
ATOM 1641 O O . ASP A 1 216 ? -33.180 3.956 20.675 1.00 37.41 216 ASP A O 1
ATOM 1645 N N . PRO A 1 217 ? -31.286 4.106 21.899 1.00 39.28 217 PRO A N 1
ATOM 1646 C CA . PRO A 1 217 ? -31.657 3.029 22.806 1.00 39.28 217 PRO A CA 1
ATOM 1647 C C . PRO A 1 217 ? -32.856 3.472 23.648 1.00 39.28 217 PRO A C 1
ATOM 1649 O O . PRO A 1 217 ? -32.726 4.081 24.707 1.00 39.28 217 PRO A O 1
ATOM 1652 N N . SER A 1 218 ? -34.058 3.171 23.162 1.00 41.62 218 SER A N 1
ATOM 1653 C CA . SER A 1 218 ? -35.249 3.205 23.991 1.00 41.62 218 SER A CA 1
ATOM 1654 C C . SER A 1 218 ? -35.152 2.028 24.966 1.00 41.62 218 SER A C 1
ATOM 1656 O O . SER A 1 218 ? -35.047 0.885 24.508 1.00 41.62 218 SER A O 1
ATOM 1658 N N . PRO A 1 219 ? -35.203 2.275 26.288 1.00 45.31 219 PRO A N 1
ATOM 1659 C CA . PRO A 1 219 ? -35.057 1.238 27.312 1.00 45.31 219 PRO A CA 1
ATOM 1660 C C . PRO A 1 219 ? -36.157 0.160 27.275 1.00 45.31 219 PRO A C 1
ATOM 1662 O O . PRO A 1 219 ? -36.043 -0.841 27.975 1.00 45.31 219 PRO A O 1
ATOM 1665 N N . ASP A 1 220 ? -37.177 0.327 26.427 1.00 46.03 220 ASP A N 1
ATOM 1666 C CA . ASP A 1 220 ? -38.323 -0.574 26.299 1.00 46.03 220 ASP A CA 1
ATOM 1667 C C . ASP A 1 220 ? -38.328 -1.369 24.975 1.00 46.03 220 ASP A C 1
ATOM 1669 O O . ASP A 1 220 ? -39.344 -1.959 24.601 1.00 46.03 220 ASP A O 1
ATOM 1673 N N . SER A 1 221 ? -37.216 -1.386 24.225 1.00 46.84 221 SER A N 1
ATOM 1674 C CA . SER A 1 221 ? -37.129 -2.125 22.958 1.00 46.84 221 SER A CA 1
ATOM 1675 C C . SER A 1 221 ? -37.185 -3.648 23.185 1.00 46.84 221 SER A C 1
ATOM 1677 O O . SER A 1 221 ? -36.258 -4.210 23.778 1.00 46.84 221 SER A O 1
ATOM 1679 N N . PRO A 1 222 ? -38.190 -4.362 22.632 1.00 46.69 222 PRO A N 1
ATOM 1680 C CA . PRO A 1 222 ? -38.317 -5.817 22.778 1.00 46.69 222 PRO A CA 1
ATOM 1681 C C . PRO A 1 222 ? -37.100 -6.586 22.243 1.00 46.69 222 PRO A C 1
ATOM 1683 O O . PRO A 1 222 ? -36.799 -7.684 22.707 1.00 46.69 222 PRO A O 1
ATOM 1686 N N . ILE A 1 223 ? -36.382 -5.991 21.283 1.00 45.75 223 ILE A N 1
ATOM 1687 C CA . ILE A 1 223 ? -35.174 -6.553 20.669 1.00 45.75 223 ILE A CA 1
ATOM 1688 C C . ILE A 1 223 ? -34.013 -6.570 21.671 1.00 45.75 223 ILE A C 1
ATOM 1690 O O . ILE A 1 223 ? -33.278 -7.556 21.723 1.00 45.75 223 ILE A O 1
ATOM 1694 N N . GLU A 1 224 ? -33.862 -5.530 22.498 1.00 47.00 224 GLU A N 1
ATOM 1695 C CA . GLU A 1 224 ? -32.800 -5.484 23.511 1.00 47.00 224 GLU A CA 1
ATOM 1696 C C . GLU A 1 224 ? -33.082 -6.431 24.678 1.00 47.00 224 GLU A C 1
ATOM 1698 O O . GLU A 1 224 ? -32.169 -7.115 25.136 1.00 47.00 224 GLU A O 1
ATOM 1703 N N . THR A 1 225 ? -34.344 -6.576 25.096 1.00 45.19 225 THR A N 1
ATOM 1704 C CA . THR A 1 225 ? -34.740 -7.581 26.098 1.00 45.19 225 THR A CA 1
ATOM 1705 C C . THR A 1 225 ? -34.459 -9.006 25.605 1.00 45.19 225 THR A C 1
ATOM 1707 O O . THR A 1 225 ? -33.973 -9.846 26.362 1.00 45.19 225 THR A O 1
ATOM 1710 N N . GLN A 1 226 ? -34.697 -9.283 24.320 1.00 43.09 226 GLN A N 1
ATOM 1711 C CA . GLN A 1 226 ? -34.446 -10.596 23.721 1.00 43.09 226 GLN A CA 1
ATOM 1712 C C . GLN A 1 226 ? -32.941 -10.873 23.524 1.00 43.09 226 GLN A C 1
ATOM 1714 O O . GLN A 1 226 ? -32.491 -12.003 23.720 1.00 43.09 226 GLN A O 1
ATOM 1719 N N . LEU A 1 227 ? -32.144 -9.841 23.222 1.00 41.62 227 LEU A N 1
ATOM 1720 C CA . LEU A 1 227 ? -30.676 -9.904 23.190 1.00 41.62 227 LEU A CA 1
ATOM 1721 C C . LEU A 1 227 ? -30.067 -10.089 24.587 1.00 41.62 227 LEU A C 1
ATOM 1723 O O . LEU A 1 227 ? -29.149 -10.893 24.741 1.00 41.62 227 LEU A O 1
ATOM 1727 N N . ALA A 1 228 ? -30.597 -9.417 25.610 1.00 44.56 228 ALA A N 1
ATOM 1728 C CA . ALA A 1 228 ? -30.177 -9.594 26.999 1.00 44.56 228 ALA A CA 1
ATOM 1729 C C . ALA A 1 228 ? -30.476 -11.015 27.508 1.00 44.56 228 ALA A C 1
ATOM 1731 O O . ALA A 1 228 ? -29.634 -11.610 28.177 1.00 44.56 228 ALA A O 1
ATOM 1732 N N . HIS A 1 229 ? -31.616 -11.603 27.124 1.00 42.88 229 HIS A N 1
ATOM 1733 C CA . HIS A 1 229 ? -31.927 -13.006 27.420 1.00 42.88 229 HIS A CA 1
ATOM 1734 C C . HIS A 1 229 ? -30.984 -13.990 26.711 1.00 42.88 229 HIS A C 1
ATOM 1736 O O . HIS A 1 229 ? -30.520 -14.944 27.330 1.00 42.88 229 HIS A O 1
ATOM 1742 N N . LEU A 1 230 ? -30.630 -13.740 25.446 1.00 40.12 230 LEU A N 1
ATOM 1743 C CA . LEU A 1 230 ? -29.681 -14.580 24.699 1.00 40.12 230 LEU A CA 1
ATOM 1744 C C . LEU A 1 230 ? -28.240 -14.492 25.229 1.00 40.12 230 LEU A C 1
ATOM 1746 O O . LEU A 1 230 ? -27.456 -15.422 25.035 1.00 40.12 230 LEU A O 1
ATOM 1750 N N . LEU A 1 231 ? -27.885 -13.386 25.885 1.00 43.03 231 LEU A N 1
ATOM 1751 C CA . LEU A 1 231 ? -26.559 -13.152 26.463 1.00 43.03 231 LEU A CA 1
ATOM 1752 C C . LEU A 1 231 ? -26.483 -13.482 27.966 1.00 43.03 231 LEU A C 1
ATOM 1754 O O . LEU A 1 231 ? -25.378 -13.600 28.494 1.00 43.03 231 LEU A O 1
ATOM 1758 N N . GLY A 1 232 ? -27.626 -13.654 28.640 1.00 38.12 232 GLY A N 1
ATOM 1759 C CA . GLY A 1 232 ? -27.731 -13.955 30.072 1.00 38.12 232 GLY A CA 1
ATOM 1760 C C . GLY A 1 232 ? -27.688 -15.444 30.439 1.00 38.12 232 GLY A C 1
ATOM 1761 O O . GLY A 1 232 ? -27.312 -15.771 31.562 1.00 38.12 232 GLY A O 1
ATOM 1762 N N . ASP A 1 233 ? -27.985 -16.360 29.510 1.00 41.53 233 ASP A N 1
ATOM 1763 C CA . ASP A 1 233 ? -28.024 -17.812 29.776 1.00 41.53 233 ASP A CA 1
ATOM 1764 C C . ASP A 1 233 ? -26.650 -18.494 29.648 1.00 41.53 233 ASP A C 1
ATOM 1766 O O . ASP A 1 233 ? -26.461 -19.510 28.972 1.00 41.53 233 ASP A O 1
ATOM 1770 N N . ARG A 1 234 ? -25.653 -17.941 30.345 1.00 42.38 234 ARG A N 1
ATOM 1771 C CA . ARG A 1 234 ? -24.431 -18.676 30.691 1.00 42.38 234 ARG A CA 1
ATOM 1772 C C . ARG A 1 234 ? -24.120 -18.517 32.169 1.00 42.38 234 ARG A C 1
ATOM 1774 O O . ARG A 1 234 ? -23.342 -17.657 32.570 1.00 42.38 234 ARG A O 1
ATOM 1781 N N . GLY A 1 235 ? -24.697 -19.416 32.952 1.00 38.41 235 GLY A N 1
ATOM 1782 C CA . GLY A 1 235 ? -24.154 -19.828 34.237 1.00 38.41 235 GLY A CA 1
ATOM 1783 C C . GLY A 1 235 ? -24.612 -21.248 34.574 1.00 38.41 235 GLY A C 1
ATOM 1784 O O . GLY A 1 235 ? -25.592 -21.720 33.987 1.00 38.41 235 GLY A O 1
ATOM 1785 N N . PRO A 1 236 ? -23.969 -21.923 35.537 1.00 38.28 236 PRO A N 1
ATOM 1786 C CA . PRO A 1 236 ? -22.742 -21.554 36.254 1.00 38.28 236 PRO A CA 1
ATOM 1787 C C . PRO A 1 236 ? -21.447 -22.059 35.591 1.00 38.28 236 PRO A C 1
ATOM 1789 O O . PRO A 1 236 ? -21.491 -23.068 34.851 1.00 38.28 236 PRO A O 1
#

Sequence (236 aa):
MGVTATGTLLPITDVIALAAQCQPWLAVFDDHTSLPLYLGRARLASQGQRIALFAKDGGEYCSFPGCTQPAAHVEIHHATKDHAKGGLTNIGDLAPACGKHNRMVGDKPGQFTTGIYGDGPWAGRCWWRKNTPVGAATPNPKRTNALPDVGATYTDALARIRAELHPPPDPLQVDTDTDLAERDDRSLLLPTNRIRRSRVPIGHGYYDLVEILTPDPSPDSPIETQLAHLLGDRGP

Foldseek 3Di:
DDADLQGDDDDVVVVVVVVVVDDDDDQDQPPDDDDCLWPQLDPAADPSLLVNQCVDVCSQAAFPAPGPRGSVQWGKAQFADHSVRRGTNHSLRIHTHHPVLSVQDDDAQQGWHKGAACDDPRHSGMWIFGAHDDPDPDGGDTDTHPDPPVVVVVVVVCVVVCCVVCPPPDPDDPPDDDDDDDDDPPPPPPPDFPWDWDWDDDPPDTDTDTDRPDDDPDVPDPVVVVVCVVVVPDDD

Organism: NCBI:txid84595

Secondary structure (DSSP, 8-state):
-EE-TT--EE-HHHHHHHHTT--------SS--SS--B-TT-SS--HHHHHHHHHSTT-SB-SSTT---BGGG-EEEESSS-GGGT---BGGGEEEE-HHHHTTBSSSTTSEEEEE--SGGGTTSEEEEEPPPTT-SSPPPPB------HHHHHHHHHHHHHHHHSPPPP--------------TTS------EEEEEEEEETTEEEEEEEEEPPP--TT-HHHHHHHHHHH----